Protein AF-A0A5C1W6F8-F1 (afd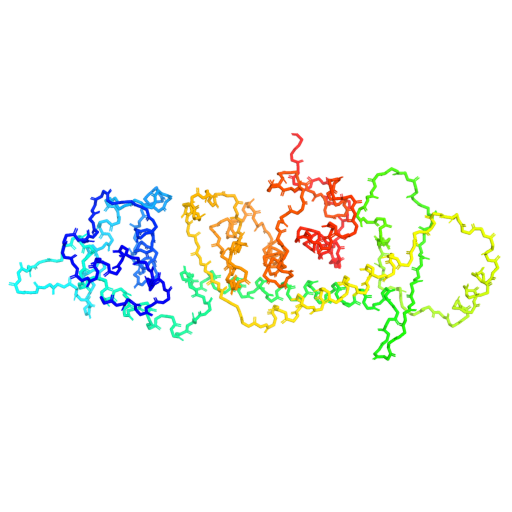b_monomer_lite)

Structure (mmCIF, N/CA/C/O backbone):
data_AF-A0A5C1W6F8-F1
#
_entry.id   AF-A0A5C1W6F8-F1
#
loop_
_atom_site.group_PDB
_atom_site.id
_atom_site.type_symbol
_atom_site.label_atom_id
_atom_site.label_alt_id
_atom_site.label_comp_id
_atom_site.label_asym_id
_atom_site.label_entity_id
_atom_site.label_seq_id
_atom_site.pdbx_PDB_ins_code
_atom_site.Cartn_x
_atom_site.Cartn_y
_atom_site.Cartn_z
_atom_site.occupancy
_atom_site.B_iso_or_equiv
_atom_site.auth_seq_id
_atom_site.auth_comp_id
_atom_site.auth_asym_id
_atom_site.auth_atom_id
_atom_site.pdbx_PDB_model_num
ATOM 1 N N . MET A 1 1 ? -8.450 -14.050 24.292 1.00 78.94 1 MET A N 1
ATOM 2 C CA . MET A 1 1 ? -9.215 -14.502 23.117 1.00 78.94 1 MET A CA 1
ATOM 3 C C . MET A 1 1 ? -8.431 -14.001 21.936 1.00 78.94 1 MET A C 1
ATOM 5 O O . MET A 1 1 ? -8.134 -12.815 21.923 1.00 78.94 1 MET A O 1
ATOM 9 N N . ALA A 1 2 ? -8.032 -14.887 21.029 1.00 90.38 2 ALA A N 1
ATOM 10 C CA . ALA A 1 2 ? -7.385 -14.443 19.803 1.00 90.38 2 ALA A CA 1
ATOM 11 C C . ALA A 1 2 ? -8.436 -13.752 18.925 1.00 90.38 2 ALA A C 1
ATOM 13 O O . ALA A 1 2 ? -9.535 -14.287 18.755 1.00 90.38 2 ALA A O 1
ATOM 14 N N . LEU A 1 3 ? -8.112 -12.559 18.435 1.00 96.19 3 LEU A N 1
ATOM 15 C CA . LEU A 1 3 ? -8.933 -11.845 17.459 1.00 96.19 3 LEU A CA 1
ATOM 16 C C . LEU A 1 3 ? -8.788 -12.537 16.099 1.00 96.19 3 LEU A C 1
ATOM 18 O O . LEU A 1 3 ? -7.711 -13.033 15.766 1.00 96.19 3 LEU A O 1
ATOM 22 N N . GLN A 1 4 ? -9.887 -12.641 15.357 1.00 95.75 4 GLN A N 1
ATOM 23 C CA . GLN A 1 4 ? -9.976 -13.460 14.149 1.00 95.75 4 GLN A CA 1
ATOM 24 C C . GLN A 1 4 ? -9.621 -12.689 12.880 1.00 95.75 4 GLN A C 1
ATOM 26 O O . GLN A 1 4 ? -9.100 -13.287 11.938 1.00 95.75 4 GLN A O 1
ATOM 31 N N . SER A 1 5 ? -9.904 -11.386 12.840 1.00 92.56 5 SER A N 1
ATOM 32 C CA . SER A 1 5 ? -9.578 -10.550 11.688 1.00 92.56 5 SER A CA 1
ATOM 33 C C . SER A 1 5 ? -8.067 -10.472 11.493 1.00 92.56 5 SER A C 1
ATOM 35 O O . SER A 1 5 ? -7.294 -10.356 12.450 1.00 92.56 5 SER A O 1
ATOM 37 N N . LYS A 1 6 ? -7.622 -10.463 10.235 1.00 88.12 6 LYS A N 1
ATOM 38 C CA . LYS A 1 6 ? -6.208 -10.235 9.892 1.00 88.12 6 LYS A CA 1
ATOM 39 C C . LYS A 1 6 ? -5.748 -8.834 10.296 1.00 88.12 6 LYS A C 1
ATOM 41 O O . LYS A 1 6 ? -4.547 -8.576 10.359 1.00 88.12 6 LYS A O 1
ATOM 46 N N . SER A 1 7 ? -6.693 -7.926 10.515 1.00 85.31 7 SER A N 1
ATOM 47 C CA . SER A 1 7 ? -6.481 -6.547 10.945 1.00 85.31 7 SER A CA 1
ATOM 48 C C . SER A 1 7 ? -6.036 -6.430 12.395 1.00 85.31 7 SER A C 1
ATOM 50 O O . SER A 1 7 ? -5.221 -5.561 12.720 1.00 85.31 7 SER A O 1
ATOM 52 N N . PHE A 1 8 ? -6.628 -7.244 13.272 1.00 92.50 8 PHE A N 1
ATOM 53 C CA . PHE A 1 8 ? -6.424 -7.152 14.714 1.00 92.50 8 PHE A CA 1
ATOM 54 C C . PHE A 1 8 ? -5.649 -8.329 15.302 1.00 92.50 8 PHE A C 1
ATOM 56 O O . PHE A 1 8 ? -4.984 -8.148 16.323 1.00 92.50 8 PHE A O 1
ATOM 63 N N . GLY A 1 9 ? -5.722 -9.510 14.685 1.00 90.25 9 GLY A N 1
ATOM 64 C CA . GLY A 1 9 ? -5.051 -10.714 15.167 1.00 90.25 9 GLY A CA 1
ATOM 65 C C . GLY A 1 9 ? -3.549 -10.505 15.376 1.00 90.25 9 GLY A C 1
ATOM 66 O O . GLY A 1 9 ? -2.869 -9.890 14.551 1.00 90.25 9 GLY A O 1
ATOM 67 N N . GLY A 1 10 ? -3.024 -11.006 16.498 1.00 88.62 10 GLY A N 1
ATOM 68 C CA . GLY A 1 10 ? -1.608 -10.897 16.856 1.00 88.62 10 GLY A CA 1
ATOM 69 C C . GLY A 1 10 ? -1.189 -9.558 17.478 1.00 88.62 10 GLY A C 1
ATOM 70 O O . GLY A 1 10 ? -0.044 -9.432 17.912 1.00 88.62 10 GLY A O 1
ATOM 71 N N . ASP A 1 11 ? -2.079 -8.563 17.569 1.00 92.88 11 ASP A N 1
ATOM 72 C CA . ASP A 1 11 ? -1.819 -7.346 18.343 1.00 92.88 11 ASP A CA 1
ATOM 73 C C . ASP A 1 11 ? -2.135 -7.580 19.826 1.00 92.88 11 ASP A C 1
ATOM 75 O O . ASP A 1 11 ? -3.294 -7.636 20.241 1.00 92.88 11 ASP A O 1
ATOM 79 N N . SER A 1 12 ? -1.089 -7.691 20.647 1.00 95.06 12 SER A N 1
ATOM 80 C CA . SER A 1 12 ? -1.226 -8.046 22.063 1.00 95.06 12 SER A CA 1
ATOM 81 C C . SER A 1 12 ? -2.057 -7.049 22.877 1.00 95.06 12 SER A C 1
ATOM 83 O O . SER A 1 12 ? -2.708 -7.451 23.843 1.00 95.06 12 SER A O 1
ATOM 85 N N . ARG A 1 13 ? -2.085 -5.761 22.502 1.00 96.38 13 ARG A N 1
ATOM 86 C CA . ARG A 1 13 ? -2.897 -4.751 23.200 1.00 96.38 13 ARG A CA 1
ATOM 87 C C . ARG A 1 13 ? -4.370 -4.876 22.832 1.00 96.38 13 ARG A C 1
ATOM 89 O O . ARG A 1 13 ? -5.215 -4.793 23.720 1.00 96.38 13 ARG A O 1
ATOM 96 N N . LEU A 1 14 ? -4.678 -5.113 21.557 1.00 97.50 14 LEU A N 1
ATOM 97 C CA . LEU A 1 14 ? -6.053 -5.356 21.113 1.00 97.50 14 LEU A CA 1
ATOM 98 C C . LEU A 1 14 ? -6.609 -6.664 21.689 1.00 97.50 14 LEU A C 1
ATOM 100 O O . LEU A 1 14 ? -7.736 -6.689 22.184 1.00 97.50 14 LEU A O 1
ATOM 104 N N . GLU A 1 15 ? -5.814 -7.734 21.692 1.00 97.50 15 GLU A N 1
ATOM 105 C CA . GLU A 1 15 ? -6.208 -9.017 22.283 1.00 97.50 15 GLU A CA 1
ATOM 106 C C . GLU A 1 15 ? -6.421 -8.916 23.798 1.00 97.50 15 GLU A C 1
ATOM 108 O O . GLU A 1 15 ? -7.344 -9.536 24.333 1.00 97.50 15 GLU A O 1
ATOM 113 N N . ALA A 1 16 ? -5.625 -8.096 24.495 1.00 97.44 16 ALA A N 1
ATOM 114 C CA . ALA A 1 16 ? -5.836 -7.798 25.908 1.00 97.44 16 ALA A CA 1
ATOM 115 C C . ALA A 1 16 ? -7.140 -7.015 26.136 1.00 97.44 16 ALA A C 1
ATOM 117 O O . ALA A 1 16 ? -7.936 -7.409 26.993 1.00 97.44 16 ALA A O 1
ATOM 118 N N . ALA A 1 17 ? -7.407 -5.971 25.341 1.00 97.62 17 ALA A N 1
ATOM 119 C CA . ALA A 1 17 ? -8.656 -5.203 25.393 1.00 97.62 17 ALA A CA 1
ATOM 120 C C . ALA A 1 17 ? -9.896 -6.071 25.106 1.00 97.62 17 ALA A C 1
ATOM 122 O O . ALA A 1 17 ? -10.984 -5.803 25.617 1.00 97.62 17 ALA A O 1
ATOM 123 N N . ALA A 1 18 ? -9.733 -7.144 24.327 1.00 97.06 18 ALA A N 1
ATOM 124 C CA . ALA A 1 18 ? -10.792 -8.099 24.023 1.00 97.06 18 ALA A CA 1
ATOM 125 C C . ALA A 1 18 ? -11.166 -9.016 25.205 1.00 97.06 18 ALA A C 1
ATOM 127 O O . ALA A 1 18 ? -12.228 -9.639 25.166 1.00 97.06 18 ALA A O 1
ATOM 128 N N . VAL A 1 19 ? -10.339 -9.116 26.259 1.00 96.88 19 VAL A N 1
ATOM 129 C CA . VAL A 1 19 ? -10.593 -10.030 27.396 1.00 96.88 19 VAL A CA 1
ATOM 130 C C . VAL A 1 19 ? -10.465 -9.429 28.792 1.00 96.88 19 VAL A C 1
ATOM 132 O O . VAL A 1 19 ? -11.003 -10.009 29.737 1.00 96.88 19 VAL A O 1
ATOM 135 N N . SER A 1 20 ? -9.814 -8.277 28.955 1.00 96.62 20 SER A N 1
ATOM 136 C CA . SER A 1 20 ? -9.479 -7.704 30.263 1.00 96.62 20 SER A CA 1
ATOM 137 C C . SER A 1 20 ? -9.928 -6.247 30.373 1.00 96.62 20 SER A C 1
ATOM 139 O O . SER A 1 20 ? -9.505 -5.410 29.579 1.00 96.62 20 SER A O 1
ATOM 141 N N . ASP A 1 21 ? -10.758 -5.929 31.374 1.00 94.62 21 ASP A N 1
ATOM 142 C CA . ASP A 1 21 ? -11.304 -4.574 31.561 1.00 94.62 21 ASP A CA 1
ATOM 143 C C . ASP A 1 21 ? -10.222 -3.504 31.822 1.00 94.62 21 ASP A C 1
ATOM 145 O O . ASP A 1 21 ? -10.297 -2.430 31.226 1.00 94.62 21 ASP A O 1
ATOM 149 N N . PRO A 1 22 ? -9.155 -3.780 32.605 1.00 97.19 22 PRO A N 1
ATOM 150 C CA . PRO A 1 22 ? -8.024 -2.857 32.748 1.00 97.19 22 PRO A CA 1
ATOM 151 C C . PRO A 1 22 ? -7.257 -2.563 31.451 1.00 97.19 22 PRO A C 1
ATOM 153 O O . PRO A 1 22 ? -6.502 -1.597 31.404 1.00 97.19 22 PRO A O 1
ATOM 156 N N . ALA A 1 23 ? -7.409 -3.400 30.420 1.00 97.38 23 ALA A N 1
ATOM 157 C CA . ALA A 1 23 ? -6.746 -3.232 29.128 1.00 97.38 23 ALA A CA 1
ATOM 158 C C . ALA A 1 23 ? -7.629 -2.528 28.086 1.00 97.38 23 ALA A C 1
ATOM 160 O O . ALA A 1 23 ? -7.227 -2.406 26.931 1.00 97.38 23 ALA A O 1
ATOM 161 N N . HIS A 1 24 ? -8.831 -2.086 28.465 1.00 97.94 24 HIS A N 1
ATOM 162 C CA . HIS A 1 24 ? -9.686 -1.307 27.582 1.00 97.94 24 HIS A CA 1
ATOM 163 C C . HIS A 1 24 ? -8.970 -0.050 27.074 1.00 97.94 24 HIS A C 1
ATOM 165 O O . HIS A 1 24 ? -8.162 0.557 27.773 1.00 97.94 24 HIS A O 1
ATOM 171 N N . ILE A 1 25 ? -9.289 0.353 25.846 1.00 98.31 25 ILE A N 1
ATOM 172 C CA . ILE A 1 25 ? -8.677 1.517 25.205 1.00 98.31 25 ILE A CA 1
ATOM 173 C C . ILE A 1 25 ? -9.621 2.706 25.392 1.00 98.31 25 ILE A C 1
ATOM 175 O O . ILE A 1 25 ? -10.800 2.640 25.032 1.00 98.31 25 ILE A O 1
ATOM 179 N N . LEU A 1 26 ? -9.101 3.781 25.984 1.00 97.62 26 LEU A N 1
ATOM 180 C CA . LEU A 1 26 ? -9.847 4.990 26.337 1.00 97.62 26 LEU A CA 1
ATOM 181 C C . LEU A 1 26 ? -9.188 6.234 25.726 1.00 97.62 26 LEU A C 1
ATOM 183 O O . LEU A 1 26 ? -8.051 6.179 25.245 1.00 97.62 26 LEU A O 1
ATOM 187 N N . ARG A 1 27 ? -9.881 7.378 25.808 1.00 97.81 27 ARG A N 1
ATOM 188 C CA . ARG A 1 27 ? -9.313 8.687 25.455 1.00 97.81 27 ARG A CA 1
ATOM 189 C C . ARG A 1 27 ? -7.972 8.902 26.159 1.00 97.81 27 ARG A C 1
ATOM 191 O O . ARG A 1 27 ? -7.832 8.639 27.350 1.00 97.81 27 ARG A O 1
ATOM 198 N N . GLY A 1 28 ? -6.999 9.401 25.406 1.00 96.94 28 GLY A N 1
ATOM 199 C CA . GLY A 1 28 ? -5.620 9.596 25.850 1.00 96.94 28 GLY A CA 1
ATOM 200 C C . GLY A 1 28 ? -4.677 8.446 25.490 1.00 96.94 28 GLY A C 1
ATOM 201 O O . GLY A 1 28 ? -3.467 8.661 25.493 1.00 96.94 28 GLY A O 1
ATOM 202 N N . ALA A 1 29 ? -5.191 7.266 25.122 1.00 97.69 29 ALA A N 1
ATOM 203 C CA . ALA A 1 29 ? -4.363 6.190 24.580 1.00 97.69 29 ALA A CA 1
ATOM 204 C C . ALA A 1 29 ? -3.696 6.608 23.258 1.00 97.69 29 ALA A C 1
ATOM 206 O O . ALA A 1 29 ? -4.261 7.381 22.479 1.00 97.69 29 ALA A O 1
ATOM 207 N N . SER A 1 30 ? -2.506 6.072 22.979 1.00 95.19 30 SER A N 1
ATOM 208 C CA . SER A 1 30 ? -1.800 6.312 21.717 1.00 95.19 30 SER A CA 1
ATOM 209 C C . SER A 1 30 ? -0.943 5.128 21.264 1.00 95.19 30 SER A C 1
ATOM 211 O O . SER A 1 30 ? -0.451 4.336 22.074 1.00 95.19 30 SER A O 1
ATOM 213 N N . GLY A 1 31 ? -0.755 5.003 19.950 1.00 88.38 31 GLY A N 1
ATOM 214 C CA . GLY A 1 31 ? 0.116 4.013 19.312 1.00 88.38 31 GLY A CA 1
ATOM 215 C C . GLY A 1 31 ? -0.617 3.086 18.340 1.00 88.38 31 GLY A C 1
ATOM 216 O O . GLY A 1 31 ? -1.794 3.267 18.045 1.00 88.38 31 GLY A O 1
ATOM 217 N N . GLU A 1 32 ? 0.078 2.055 17.853 1.00 86.19 32 GLU A N 1
ATOM 218 C CA . GLU A 1 32 ? -0.388 1.217 16.732 1.00 86.19 32 GLU A CA 1
ATOM 219 C C . GLU A 1 32 ? -1.787 0.609 16.940 1.00 86.19 32 GLU A C 1
ATOM 221 O O . GLU A 1 32 ? -2.637 0.694 16.055 1.00 86.19 32 GLU A O 1
ATOM 226 N N . HIS A 1 33 ? -2.056 0.065 18.129 1.00 93.06 33 HIS A N 1
ATOM 227 C CA . HIS A 1 33 ? -3.372 -0.466 18.501 1.00 93.06 33 HIS A CA 1
ATOM 228 C C . HIS A 1 33 ? -4.517 0.559 18.346 1.00 93.06 33 HIS A C 1
ATOM 230 O O . HIS A 1 33 ? -5.589 0.209 17.859 1.00 93.06 33 HIS A O 1
ATOM 236 N N . VAL A 1 34 ? -4.292 1.838 18.670 1.00 95.38 34 VAL A N 1
ATOM 237 C CA . VAL A 1 34 ? -5.285 2.906 18.457 1.00 95.38 34 VAL A CA 1
ATOM 238 C C . VAL A 1 34 ? -5.483 3.164 16.965 1.00 95.38 34 VAL A C 1
ATOM 240 O O . VAL A 1 34 ? -6.621 3.214 16.507 1.00 95.38 34 VAL A O 1
ATOM 243 N N . SER A 1 35 ? -4.400 3.241 16.186 1.00 89.00 35 SER A N 1
ATOM 244 C CA . SER A 1 35 ? -4.483 3.409 14.727 1.00 89.00 35 SER A CA 1
ATOM 245 C C . SER A 1 35 ? -5.269 2.274 14.054 1.00 89.00 35 SER A C 1
ATOM 247 O O . SER A 1 35 ? -6.054 2.514 13.137 1.00 89.00 35 SER A O 1
ATOM 249 N N . LYS A 1 36 ? -5.116 1.025 14.516 1.00 91.00 36 LYS A N 1
ATOM 250 C CA . LYS A 1 36 ? -5.913 -0.117 14.031 1.00 91.00 36 LYS A CA 1
ATOM 251 C C . LYS A 1 36 ? -7.403 0.062 14.325 1.00 91.00 36 LYS A C 1
ATOM 253 O O . LYS A 1 36 ? -8.216 -0.136 13.427 1.00 91.00 36 LYS A O 1
ATOM 258 N N . VAL A 1 37 ? -7.758 0.488 15.537 1.00 95.25 37 VAL A N 1
ATOM 259 C CA . VAL A 1 37 ? -9.153 0.784 15.906 1.00 95.25 37 VAL A CA 1
ATOM 260 C C . VAL A 1 37 ? -9.727 1.911 15.046 1.00 95.25 37 VAL A C 1
ATOM 262 O O . VAL A 1 37 ? -10.805 1.752 14.483 1.00 95.25 37 VAL A O 1
ATOM 265 N N . GLN A 1 38 ? -9.005 3.024 14.895 1.00 93.62 38 GLN A N 1
ATOM 266 C CA . GLN A 1 38 ? -9.435 4.160 14.072 1.00 93.62 38 GLN A CA 1
ATOM 267 C C . GLN A 1 38 ? -9.673 3.739 12.615 1.00 93.62 38 GLN A C 1
ATOM 269 O O . GLN A 1 38 ? -10.715 4.058 12.050 1.00 93.62 38 GLN A O 1
ATOM 274 N N . ARG A 1 39 ? -8.759 2.956 12.023 1.00 88.44 39 ARG A N 1
ATOM 275 C CA . ARG A 1 39 ? -8.920 2.420 10.661 1.00 88.44 39 ARG A CA 1
ATOM 276 C C . ARG A 1 39 ? -10.113 1.477 10.537 1.00 88.44 39 ARG A C 1
ATOM 278 O O . ARG A 1 39 ? -10.860 1.577 9.570 1.00 88.44 39 ARG A O 1
ATOM 285 N N . ALA A 1 40 ? -10.324 0.598 11.515 1.00 91.25 40 ALA A N 1
ATOM 286 C CA . ALA A 1 40 ? -11.487 -0.284 11.532 1.00 91.25 40 ALA A CA 1
ATOM 287 C C . ALA A 1 40 ? -12.798 0.511 11.570 1.00 91.25 40 ALA A C 1
ATOM 289 O O . ALA A 1 40 ? -13.713 0.214 10.808 1.00 91.25 40 ALA A O 1
ATOM 290 N N . LEU A 1 41 ? -12.869 1.557 12.397 1.00 93.12 41 LEU A N 1
ATOM 291 C CA . LEU A 1 41 ? -14.026 2.452 12.442 1.00 93.12 41 LEU A CA 1
ATOM 292 C C . LEU A 1 41 ? -14.238 3.135 11.091 1.00 93.12 41 LEU A C 1
ATOM 294 O O . LEU A 1 41 ? -15.326 3.044 10.543 1.00 93.12 41 LEU A O 1
ATOM 298 N N . MET A 1 42 ? -13.194 3.732 10.513 1.00 89.00 42 MET A N 1
ATOM 299 C CA . MET A 1 42 ? -13.280 4.381 9.200 1.00 89.00 42 MET A CA 1
ATOM 300 C C . MET A 1 42 ? -13.714 3.436 8.072 1.00 89.00 42 MET A C 1
ATOM 302 O O . MET A 1 42 ? -14.316 3.887 7.105 1.00 89.00 42 MET A O 1
ATOM 306 N N . GLN A 1 43 ? -13.408 2.141 8.180 1.00 84.50 43 GLN A N 1
ATOM 307 C CA . GLN A 1 43 ? -13.756 1.145 7.166 1.00 84.50 43 GLN A CA 1
ATOM 308 C C . GLN A 1 43 ? -15.175 0.587 7.323 1.00 84.50 43 GLN A C 1
ATOM 310 O O . GLN A 1 43 ? -15.808 0.205 6.341 1.00 84.50 43 GLN A O 1
ATOM 315 N N . LEU A 1 44 ? -15.640 0.443 8.563 1.00 87.69 44 LEU A N 1
ATOM 316 C CA . LEU A 1 44 ? -16.904 -0.224 8.887 1.00 87.69 44 LEU A CA 1
ATOM 317 C C . LEU A 1 44 ? -18.058 0.754 9.119 1.00 87.69 44 LEU A C 1
ATOM 319 O O . LEU A 1 44 ? -19.219 0.335 9.233 1.00 87.69 44 LEU A O 1
ATOM 323 N N . PHE A 1 45 ? -17.739 2.039 9.247 1.00 89.38 45 PHE A N 1
ATOM 324 C CA . PHE A 1 45 ? -18.671 3.089 9.605 1.00 89.38 45 PHE A CA 1
ATOM 325 C C . PHE A 1 45 ? -18.468 4.307 8.706 1.00 89.38 45 PHE A C 1
ATOM 327 O O . PHE A 1 45 ? -17.561 5.104 8.921 1.00 89.38 45 PHE A O 1
ATOM 334 N N . ASP A 1 46 ? -19.345 4.457 7.715 1.00 82.31 46 ASP A N 1
ATOM 335 C CA . ASP A 1 46 ? -19.244 5.501 6.685 1.00 82.31 46 ASP A CA 1
ATOM 336 C C . ASP A 1 46 ? -19.290 6.930 7.258 1.00 82.31 46 ASP A C 1
ATOM 338 O O . ASP A 1 46 ? -18.731 7.860 6.684 1.00 82.31 46 ASP A O 1
ATOM 342 N N . GLU A 1 47 ? -19.925 7.102 8.417 1.00 86.56 47 GLU A N 1
ATOM 343 C CA . GLU A 1 47 ? -20.052 8.376 9.137 1.00 86.56 47 GLU A CA 1
ATOM 344 C C . GLU A 1 47 ? -18.858 8.649 10.074 1.00 86.56 47 GLU A C 1
ATOM 346 O O . GLU A 1 47 ? -18.860 9.633 10.818 1.00 86.56 47 GLU A O 1
ATOM 351 N N . ALA A 1 48 ? -17.837 7.782 10.077 1.00 90.56 48 ALA A N 1
ATOM 352 C CA . ALA A 1 48 ? -16.642 7.968 10.887 1.00 90.56 48 ALA A CA 1
ATOM 353 C C . ALA A 1 48 ? -15.931 9.276 10.519 1.00 90.56 48 ALA A C 1
ATOM 355 O O . ALA A 1 48 ? -15.449 9.456 9.400 1.00 90.56 48 ALA A O 1
ATOM 356 N N . ASN A 1 49 ? -15.810 10.171 11.499 1.00 90.50 49 ASN A N 1
ATOM 357 C CA . ASN A 1 49 ? -15.163 11.464 11.337 1.00 90.50 49 ASN A CA 1
ATOM 358 C C . ASN A 1 49 ? -14.119 11.649 12.439 1.00 90.50 49 ASN A C 1
ATOM 360 O O . ASN A 1 49 ? -14.420 12.130 13.533 1.00 90.50 49 ASN A O 1
ATOM 364 N N . ILE A 1 50 ? -12.895 11.219 12.142 1.00 91.38 50 ILE A N 1
ATOM 365 C CA . ILE A 1 50 ? -11.747 11.314 13.042 1.00 91.38 50 ILE A CA 1
ATOM 366 C C . ILE A 1 50 ? -10.811 12.388 12.495 1.00 91.38 50 ILE A C 1
ATOM 368 O O . ILE A 1 50 ? -10.454 12.380 11.315 1.00 91.38 50 ILE A O 1
ATOM 372 N N . GLU A 1 51 ? -10.420 13.322 13.357 1.00 89.94 51 GLU A N 1
ATOM 373 C CA . GLU A 1 51 ? -9.548 14.430 13.004 1.00 89.94 51 GLU A CA 1
ATOM 374 C C . GLU A 1 51 ? -8.214 13.917 12.454 1.00 89.94 51 GLU A C 1
ATOM 376 O O . GLU A 1 51 ? -7.612 12.971 12.969 1.00 89.94 51 GLU A O 1
ATOM 381 N N . ARG A 1 52 ? -7.708 14.592 11.418 1.00 81.56 52 ARG A N 1
ATOM 382 C CA . ARG A 1 52 ? -6.437 14.240 10.777 1.00 81.56 52 ARG A CA 1
ATOM 383 C C . ARG A 1 52 ? -5.275 14.160 11.775 1.00 81.56 52 ARG A C 1
ATOM 385 O O . ARG A 1 52 ? -4.440 13.276 11.618 1.00 81.56 52 ARG A O 1
ATOM 392 N N . ALA A 1 53 ? -5.235 15.041 12.776 1.00 82.88 53 ALA A N 1
ATOM 393 C CA . ALA A 1 53 ? -4.204 15.039 13.814 1.00 82.88 53 ALA A CA 1
ATOM 394 C C . ALA A 1 53 ? -4.273 13.785 14.710 1.00 82.88 53 ALA A C 1
ATOM 396 O O . ALA A 1 53 ? -3.254 13.185 15.038 1.00 82.88 53 ALA A O 1
ATOM 397 N N . GLU A 1 54 ? -5.477 13.324 15.058 1.00 92.00 54 GLU A N 1
ATOM 398 C CA . GLU A 1 54 ? -5.650 12.083 15.824 1.00 92.00 54 GLU A CA 1
ATOM 399 C C . GLU A 1 54 ? -5.218 10.848 15.028 1.00 92.00 54 GLU A C 1
ATOM 401 O O . GLU A 1 54 ? -4.624 9.929 15.595 1.00 92.00 54 GLU A O 1
ATOM 406 N N . LEU A 1 55 ? -5.482 10.840 13.717 1.00 84.00 55 LEU A N 1
ATOM 407 C CA . LEU A 1 55 ? -5.031 9.783 12.811 1.00 84.00 55 LEU A CA 1
ATOM 408 C C . LEU A 1 55 ? -3.508 9.796 12.626 1.00 84.00 55 LEU A C 1
ATOM 410 O O . LEU A 1 55 ? -2.891 8.732 12.630 1.00 84.00 55 LEU A O 1
ATOM 414 N N . SER A 1 56 ? -2.891 10.974 12.469 1.00 73.44 56 SER A N 1
ATOM 415 C CA . SER A 1 56 ? -1.436 11.088 12.296 1.00 73.44 56 SER A CA 1
ATOM 416 C C . SER A 1 56 ? -0.672 10.675 13.544 1.00 73.44 56 SER A C 1
ATOM 418 O O . SER A 1 56 ? 0.341 9.986 13.442 1.00 73.44 56 SER A O 1
ATOM 420 N N . ASP A 1 57 ? -1.187 11.037 14.715 1.00 82.62 57 ASP A N 1
ATOM 421 C CA . ASP A 1 57 ? -0.516 10.787 15.990 1.00 82.62 57 ASP A CA 1
ATOM 422 C C . ASP A 1 57 ? -0.900 9.425 16.587 1.00 82.62 57 ASP A C 1
ATOM 424 O O . ASP A 1 57 ? -0.444 9.067 17.678 1.00 82.62 57 ASP A O 1
ATOM 428 N N . ALA A 1 58 ? -1.756 8.667 15.886 1.00 88.81 58 ALA A N 1
ATOM 429 C CA . ALA A 1 58 ? -2.378 7.437 16.368 1.00 88.81 58 ALA A CA 1
ATOM 430 C C . ALA A 1 58 ? -2.931 7.616 17.791 1.00 88.81 58 ALA A C 1
ATOM 432 O O . ALA A 1 58 ? -2.690 6.792 18.677 1.00 88.81 58 ALA A O 1
ATOM 433 N N . LYS A 1 59 ? -3.604 8.745 18.027 1.00 95.62 59 LYS A N 1
ATOM 434 C CA . LYS A 1 59 ? -4.051 9.195 19.343 1.00 95.62 59 LYS A CA 1
ATOM 435 C C . LYS A 1 59 ? -5.556 9.068 19.450 1.00 95.62 59 LYS A C 1
ATOM 437 O O . LYS A 1 59 ? -6.296 9.568 18.613 1.00 95.62 59 LYS A O 1
ATOM 442 N N . TYR A 1 60 ? -6.004 8.473 20.545 1.00 97.50 60 TYR A N 1
ATOM 443 C CA . TYR A 1 60 ? -7.410 8.388 20.885 1.00 97.50 60 TYR A CA 1
ATOM 444 C C . TYR A 1 60 ? -7.835 9.723 21.500 1.00 97.50 60 TYR A C 1
ATOM 446 O O . TYR A 1 60 ? -7.774 9.912 22.719 1.00 97.50 60 TYR A O 1
ATOM 454 N N . GLY A 1 61 ? -8.190 10.686 20.655 1.00 97.62 61 GLY A N 1
ATOM 455 C CA . GLY A 1 61 ? -8.682 11.992 21.072 1.00 97.62 61 GLY A CA 1
ATOM 456 C C . GLY A 1 61 ? -10.207 12.065 21.089 1.00 97.62 61 GLY A C 1
ATOM 457 O O . GLY A 1 61 ? -10.901 11.061 21.251 1.00 97.62 61 GLY A O 1
ATOM 458 N N . GLU A 1 62 ? -10.718 13.285 20.991 1.00 98.12 62 GLU A N 1
ATOM 459 C CA . GLU A 1 62 ? -12.145 13.580 21.104 1.00 98.12 62 GLU A CA 1
ATOM 460 C C . GLU A 1 62 ? -12.943 13.086 19.902 1.00 98.12 62 GLU A C 1
ATOM 462 O O . GLU A 1 62 ? -14.039 12.550 20.051 1.00 98.12 62 GLU A O 1
ATOM 467 N N . THR A 1 63 ? -12.391 13.223 18.701 1.00 97.88 63 THR A N 1
ATOM 468 C CA . THR A 1 63 ? -13.076 12.801 17.478 1.00 97.88 63 THR A CA 1
ATOM 469 C C . THR A 1 63 ? -13.074 11.280 17.334 1.00 97.88 63 THR A C 1
ATOM 471 O O . THR A 1 63 ? -14.088 10.708 16.925 1.00 97.88 63 THR A O 1
ATOM 474 N N . THR A 1 64 ? -12.018 10.592 17.788 1.00 97.81 64 THR A N 1
ATOM 475 C CA . THR A 1 64 ? -12.025 9.127 17.951 1.00 97.81 64 THR A CA 1
ATOM 476 C C . THR A 1 64 ? -13.060 8.695 18.989 1.00 97.81 64 THR A C 1
ATOM 478 O O . THR A 1 64 ? -13.845 7.784 18.729 1.00 97.81 64 THR A O 1
ATOM 481 N N . GLU A 1 65 ? -13.116 9.371 20.142 1.00 97.62 65 GLU A N 1
ATOM 482 C CA . GLU A 1 65 ? -14.104 9.111 21.196 1.00 97.62 65 GLU A CA 1
ATOM 483 C C . GLU A 1 65 ? -15.543 9.217 20.674 1.00 97.62 65 GLU A C 1
ATOM 485 O O . GLU A 1 65 ? -16.353 8.303 20.866 1.00 97.62 65 GLU A O 1
ATOM 490 N N . ASN A 1 66 ? -15.845 10.307 19.974 1.00 96.25 66 ASN A N 1
ATOM 491 C CA . ASN A 1 66 ? -17.156 10.555 19.386 1.00 96.25 66 ASN A CA 1
ATOM 492 C C . ASN A 1 66 ? -17.490 9.528 18.298 1.00 96.25 66 ASN A C 1
ATOM 494 O O . ASN A 1 66 ? -18.609 9.017 18.267 1.00 96.25 66 ASN A O 1
ATOM 498 N N . THR A 1 67 ? -16.514 9.161 17.463 1.00 95.88 67 THR A N 1
ATOM 499 C CA . THR A 1 67 ? -16.685 8.131 16.430 1.00 95.88 67 THR A CA 1
ATOM 500 C C . THR A 1 67 ? -16.986 6.764 17.043 1.00 95.88 67 THR A C 1
ATOM 502 O O . THR A 1 67 ? -17.861 6.058 16.547 1.00 95.88 67 THR A O 1
ATOM 505 N N . VAL A 1 68 ? -16.338 6.392 18.153 1.00 96.44 68 VAL A N 1
ATOM 506 C CA . VAL A 1 68 ? -16.649 5.140 18.860 1.00 96.44 68 VAL A CA 1
ATOM 507 C C . VAL A 1 68 ? -18.063 5.162 19.428 1.00 96.44 68 VAL A C 1
ATOM 509 O O . VAL A 1 68 ? -18.806 4.203 19.217 1.00 96.44 68 VAL A O 1
ATOM 512 N N . LYS A 1 69 ? -18.480 6.250 20.091 1.00 94.38 69 LYS A N 1
ATOM 513 C CA . LYS A 1 69 ? -19.866 6.384 20.579 1.00 94.38 69 LYS A CA 1
ATOM 514 C C . LYS A 1 69 ? -20.873 6.257 19.435 1.00 94.38 69 LYS A C 1
ATOM 516 O O . LYS A 1 69 ? -21.839 5.506 19.561 1.00 94.38 69 LYS A O 1
ATOM 521 N N . ALA A 1 70 ? -20.634 6.946 18.320 1.00 93.31 70 ALA A N 1
ATOM 522 C CA . ALA A 1 70 ? -21.498 6.909 17.144 1.00 93.31 70 ALA A CA 1
ATOM 523 C C . ALA A 1 70 ? -21.579 5.499 16.539 1.00 93.31 70 ALA A C 1
ATOM 525 O O . ALA A 1 70 ? -22.676 4.968 16.377 1.00 93.31 70 ALA A O 1
ATOM 526 N N . TYR A 1 71 ? -20.433 4.844 16.324 1.00 94.00 71 TYR A N 1
ATOM 527 C CA . TYR A 1 71 ? -20.364 3.468 15.830 1.00 94.00 71 TYR A CA 1
ATOM 528 C C . TYR A 1 71 ? -21.196 2.505 16.685 1.00 94.00 71 TYR A C 1
ATOM 530 O O . TYR A 1 71 ? -21.997 1.729 16.162 1.00 94.00 71 TYR A O 1
ATOM 538 N N . LYS A 1 72 ? -21.057 2.582 18.012 1.00 93.44 72 LYS A N 1
ATOM 539 C CA . LYS A 1 72 ? -21.801 1.729 18.947 1.00 93.44 72 LYS A CA 1
ATOM 540 C C . LYS A 1 72 ? -23.283 2.067 19.055 1.00 93.44 72 LYS A C 1
ATOM 542 O O . LYS A 1 72 ? -24.050 1.223 19.506 1.00 93.44 72 LYS A O 1
ATOM 547 N N . SER A 1 73 ? -23.669 3.283 18.683 1.00 89.38 73 SER A N 1
ATOM 548 C CA . SER A 1 73 ? -25.062 3.739 18.658 1.00 89.38 73 SER A CA 1
ATOM 549 C C . SER A 1 73 ? -25.762 3.384 17.342 1.00 89.38 73 SER A C 1
ATOM 551 O O . SER A 1 73 ? -26.943 3.688 17.177 1.00 89.38 73 SER A O 1
ATOM 553 N N . ARG A 1 74 ? -25.059 2.761 16.381 1.00 85.94 74 ARG A N 1
ATOM 554 C CA . ARG A 1 74 ? -25.626 2.423 15.075 1.00 85.94 74 ARG A CA 1
ATOM 555 C C . ARG A 1 74 ? -26.775 1.426 15.229 1.00 85.94 74 ARG A C 1
ATOM 557 O O . ARG A 1 74 ? -26.606 0.315 15.738 1.00 85.94 74 ARG A O 1
ATOM 564 N N . LYS A 1 75 ? -27.941 1.815 14.712 1.00 67.31 75 LYS A N 1
ATOM 565 C CA . LYS A 1 75 ? -29.181 1.033 14.759 1.00 67.31 75 LYS A CA 1
ATOM 566 C C . LYS A 1 75 ? -28.970 -0.389 14.220 1.00 67.31 75 LYS A C 1
ATOM 568 O O . LYS A 1 75 ? -28.441 -0.573 13.126 1.00 67.31 75 LYS A O 1
ATOM 573 N N . GLY A 1 76 ? -29.389 -1.394 14.992 1.00 65.25 76 GLY A N 1
ATOM 574 C CA . GLY A 1 76 ? -29.242 -2.816 14.642 1.00 65.25 76 GLY A CA 1
ATOM 575 C C . GLY A 1 76 ? -27.846 -3.404 14.884 1.00 65.25 76 GLY A C 1
ATOM 576 O O . GLY A 1 76 ? -27.637 -4.594 14.648 1.00 65.25 76 GLY A O 1
ATOM 577 N N . LYS A 1 77 ? -26.889 -2.603 15.370 1.00 66.31 77 LYS A N 1
ATOM 578 C CA . LYS A 1 77 ? -25.536 -3.042 15.736 1.00 66.31 77 LYS A CA 1
ATOM 579 C C . LYS A 1 77 ? -25.078 -2.460 17.074 1.00 66.31 77 LYS A C 1
ATOM 581 O O . LYS A 1 77 ? -23.881 -2.291 17.290 1.00 66.31 77 LYS A O 1
ATOM 586 N N . GLU A 1 78 ? -26.040 -2.182 17.947 1.00 74.69 78 GLU A N 1
ATOM 587 C CA . GLU A 1 78 ? -25.811 -1.587 19.258 1.00 74.69 78 GLU A CA 1
ATOM 588 C C . GLU A 1 78 ? -24.799 -2.416 20.051 1.00 74.69 78 GLU A C 1
ATOM 590 O O . GLU A 1 78 ? -24.969 -3.618 20.262 1.00 74.69 78 GLU A O 1
ATOM 595 N N . VAL A 1 79 ? -23.715 -1.769 20.471 1.00 75.94 79 VAL A N 1
ATOM 596 C CA . VAL A 1 79 ? -22.701 -2.386 21.331 1.00 75.94 79 VAL A CA 1
ATOM 597 C C . VAL A 1 79 ? -22.876 -1.806 22.725 1.00 75.94 79 VAL A C 1
ATOM 599 O O . VAL A 1 79 ? -22.134 -0.920 23.152 1.00 75.94 79 VAL A O 1
ATOM 602 N N . ILE A 1 80 ? -23.912 -2.283 23.408 1.00 77.88 80 ILE A N 1
ATOM 603 C CA . ILE A 1 80 ? -24.296 -1.850 24.751 1.00 77.88 80 ILE A CA 1
ATOM 604 C C . ILE A 1 80 ? -24.387 -3.089 25.626 1.00 77.88 80 ILE A C 1
ATOM 606 O O . ILE A 1 80 ? -25.016 -4.080 25.249 1.00 77.88 80 ILE A O 1
ATOM 610 N N . ASN A 1 81 ? -23.801 -3.036 26.821 1.00 76.50 81 ASN A N 1
ATOM 611 C CA . ASN A 1 81 ? -24.158 -4.012 27.837 1.00 76.50 81 ASN A CA 1
ATOM 612 C C . ASN A 1 81 ? -25.361 -3.509 28.639 1.00 76.50 81 ASN A C 1
ATOM 614 O O . ASN A 1 81 ? -25.209 -2.782 29.621 1.00 76.50 81 ASN A O 1
ATOM 618 N N . HIS A 1 82 ? -26.560 -3.938 28.251 1.00 79.44 82 HIS A N 1
ATOM 619 C CA . HIS A 1 82 ? -27.809 -3.524 28.901 1.00 79.44 82 HIS A CA 1
ATOM 620 C C . HIS A 1 82 ? -27.928 -3.937 30.377 1.00 79.44 82 HIS A C 1
ATOM 622 O O . HIS A 1 82 ? -28.829 -3.473 31.068 1.00 79.44 82 HIS A O 1
ATOM 628 N N . THR A 1 83 ? -27.016 -4.771 30.886 1.00 75.38 83 THR A N 1
ATOM 629 C CA . THR A 1 83 ? -26.973 -5.132 32.309 1.00 75.38 83 THR A CA 1
ATOM 630 C C . THR A 1 83 ? -26.565 -3.939 33.180 1.00 75.38 83 THR A C 1
ATOM 632 O O . THR A 1 83 ? -26.963 -3.865 34.338 1.00 75.38 83 THR A O 1
ATOM 635 N N . TYR A 1 84 ? -25.773 -3.002 32.647 1.00 78.19 84 TYR A N 1
ATOM 636 C CA . TYR A 1 84 ? -25.231 -1.876 33.420 1.00 78.19 84 TYR A CA 1
ATOM 637 C C . TYR A 1 84 ? -25.148 -0.547 32.653 1.00 78.19 84 TYR A C 1
ATOM 639 O O . TYR A 1 84 ? -24.820 0.475 33.251 1.00 78.19 84 TYR A O 1
ATOM 647 N N . GLN A 1 85 ? -25.473 -0.519 31.358 1.00 77.12 85 GLN A N 1
ATOM 648 C CA . GLN A 1 85 ? -25.439 0.691 30.538 1.00 77.12 85 GLN A CA 1
ATOM 649 C C . GLN A 1 85 ? -26.802 0.994 29.930 1.00 77.12 85 GLN A C 1
ATOM 651 O O . GLN A 1 85 ? -27.449 0.130 29.344 1.00 77.12 85 GLN A O 1
ATOM 656 N N . GLN A 1 86 ? -27.201 2.258 30.055 1.00 78.19 86 GLN A N 1
ATOM 657 C CA . GLN A 1 86 ? -28.384 2.817 29.396 1.00 78.19 86 GLN A CA 1
ATOM 658 C C . GLN A 1 86 ? -28.025 3.530 28.083 1.00 78.19 86 GLN A C 1
ATOM 660 O O . GLN A 1 86 ? -28.898 3.795 27.264 1.00 78.19 86 GLN A O 1
ATOM 665 N N . SER A 1 87 ? -26.742 3.832 27.870 1.00 80.81 87 SER A N 1
ATOM 666 C CA . SER A 1 87 ? -26.223 4.465 26.659 1.00 80.81 87 SER A CA 1
ATOM 667 C C . SER A 1 87 ? -24.828 3.926 26.310 1.00 80.81 87 SER A C 1
ATOM 669 O O . SER A 1 87 ? -24.096 3.506 27.214 1.00 80.81 87 SER A O 1
ATOM 671 N N . PRO A 1 88 ? -24.441 3.922 25.020 1.00 87.12 88 PRO A N 1
ATOM 672 C CA . PRO A 1 88 ? -23.100 3.529 24.605 1.00 87.12 88 PRO A CA 1
ATOM 673 C C . PRO A 1 88 ? -22.015 4.406 25.233 1.00 87.12 88 PRO A C 1
ATOM 675 O O . PRO A 1 88 ? -22.050 5.635 25.134 1.00 87.12 88 PRO A O 1
ATOM 678 N N . ASP A 1 89 ? -21.015 3.771 25.840 1.00 91.62 89 ASP A N 1
ATOM 679 C CA . ASP A 1 89 ? -19.805 4.457 26.285 1.00 91.62 89 ASP A CA 1
ATOM 680 C C . ASP A 1 89 ? -18.795 4.645 25.138 1.00 91.62 89 ASP A C 1
ATOM 682 O O . ASP A 1 89 ? -18.906 4.072 24.051 1.00 91.62 89 ASP A O 1
ATOM 686 N N . ALA A 1 90 ? -17.746 5.409 25.418 1.00 94.81 90 ALA A N 1
ATOM 687 C CA . ALA A 1 90 ? -16.655 5.670 24.488 1.00 94.81 90 ALA A CA 1
ATOM 688 C C . ALA A 1 90 ? -15.465 4.711 24.609 1.00 94.81 90 ALA A C 1
ATOM 690 O O . ALA A 1 90 ? -14.379 5.024 24.132 1.00 94.81 90 ALA A O 1
ATOM 691 N N . ILE A 1 91 ? -15.628 3.590 25.305 1.00 95.69 91 ILE A N 1
ATOM 692 C CA . ILE A 1 91 ? -14.541 2.693 25.680 1.00 95.69 91 ILE A CA 1
ATOM 693 C C . ILE A 1 91 ? -14.444 1.564 24.658 1.00 95.69 91 ILE A C 1
ATOM 695 O O . ILE A 1 91 ? -15.408 0.842 24.386 1.00 95.69 91 ILE A O 1
ATOM 699 N N . VAL A 1 92 ? -13.263 1.345 24.095 1.00 97.06 92 VAL A N 1
ATOM 700 C CA . VAL A 1 92 ? -13.031 0.174 23.246 1.00 97.06 92 VAL A CA 1
ATOM 701 C C . VAL A 1 92 ? -12.605 -0.978 24.147 1.00 97.06 92 VAL A C 1
ATOM 703 O O . VAL A 1 92 ? -11.429 -1.162 24.455 1.00 97.06 92 VAL A O 1
ATOM 706 N N . GLY A 1 93 ? -13.614 -1.700 24.632 1.00 95.06 93 GLY A N 1
ATOM 707 C CA . GLY A 1 93 ? -13.461 -2.880 25.475 1.00 95.06 93 GLY A CA 1
ATOM 708 C C . GLY A 1 93 ? -13.950 -4.162 24.811 1.00 95.06 93 GLY A C 1
ATOM 709 O O . GLY A 1 93 ? -14.150 -4.200 23.598 1.00 95.06 93 GLY A O 1
ATOM 710 N N . LYS A 1 94 ? -14.189 -5.208 25.609 1.00 95.19 94 LYS A N 1
ATOM 711 C CA . LYS A 1 94 ? -14.452 -6.580 25.121 1.00 95.19 94 LYS A CA 1
ATOM 712 C C . LYS A 1 94 ? -15.534 -6.662 24.041 1.00 95.19 94 LYS A C 1
ATOM 714 O O . LYS A 1 94 ? -15.309 -7.244 22.985 1.00 95.19 94 LYS A O 1
ATOM 719 N N . MET A 1 95 ? -16.696 -6.047 24.280 1.00 92.50 95 MET A N 1
ATOM 720 C CA . MET A 1 95 ? -17.817 -6.078 23.329 1.00 92.50 95 MET A CA 1
ATOM 721 C C . MET A 1 95 ? -17.510 -5.295 22.050 1.00 92.50 95 MET A C 1
ATOM 723 O O . MET A 1 95 ? -17.829 -5.755 20.956 1.00 92.50 95 MET A O 1
ATOM 727 N N . THR A 1 96 ? -16.853 -4.140 22.177 1.00 95.44 96 THR A N 1
ATOM 728 C CA . THR A 1 96 ? -16.432 -3.327 21.031 1.00 95.44 96 THR A CA 1
ATOM 729 C C . THR A 1 96 ? -15.420 -4.074 20.177 1.00 95.44 96 THR A C 1
ATOM 731 O O . THR A 1 96 ? -15.575 -4.116 18.960 1.00 95.44 96 THR A O 1
ATOM 734 N N . MET A 1 97 ? -14.430 -4.708 20.811 1.00 96.94 97 MET A N 1
ATOM 735 C CA . MET A 1 97 ? -13.415 -5.505 20.128 1.00 96.94 97 MET A CA 1
ATOM 736 C C . MET A 1 97 ? -14.037 -6.697 19.412 1.00 96.94 97 MET A C 1
ATOM 738 O O . MET A 1 97 ? -13.798 -6.860 18.223 1.00 96.94 97 MET A O 1
ATOM 742 N N . ALA A 1 98 ? -14.894 -7.472 20.084 1.00 94.75 98 ALA A N 1
ATOM 743 C CA . ALA A 1 98 ? -15.581 -8.601 19.461 1.00 94.75 98 ALA A CA 1
ATOM 744 C C . ALA A 1 98 ? -16.437 -8.167 18.259 1.00 94.75 98 ALA A C 1
ATOM 746 O O . ALA A 1 98 ? -16.468 -8.851 17.237 1.00 94.75 98 ALA A O 1
ATOM 747 N N . LYS A 1 99 ? -17.116 -7.014 18.356 1.00 94.62 99 LYS A N 1
ATOM 748 C CA . LYS A 1 99 ? -17.944 -6.496 17.265 1.00 94.62 99 LYS A CA 1
ATOM 749 C C . LYS A 1 99 ? -17.109 -6.019 16.079 1.00 94.62 99 LYS A C 1
ATOM 751 O O . LYS A 1 99 ? -17.405 -6.411 14.956 1.00 94.62 99 LYS A O 1
ATOM 756 N N . LEU A 1 100 ? -16.109 -5.167 16.323 1.00 95.00 100 LEU A N 1
ATOM 757 C CA . LEU A 1 100 ? -15.218 -4.668 15.273 1.00 95.00 100 LEU A CA 1
ATOM 758 C C . LEU A 1 100 ? -14.503 -5.830 14.577 1.00 95.00 100 LEU A C 1
ATOM 760 O O . LEU A 1 100 ? -14.488 -5.876 13.355 1.00 95.00 100 LEU A O 1
ATOM 764 N N . ASP A 1 101 ? -13.983 -6.791 15.343 1.00 96.00 101 ASP A N 1
ATOM 765 C CA . ASP A 1 101 ? -13.307 -7.975 14.810 1.00 96.00 101 ASP A CA 1
ATOM 766 C C . ASP A 1 101 ? -14.228 -8.814 13.918 1.00 96.00 101 ASP A C 1
ATOM 768 O O . ASP A 1 101 ? -13.866 -9.128 12.790 1.00 96.00 101 ASP A O 1
ATOM 772 N N . GLY A 1 102 ? -15.452 -9.107 14.371 1.00 94.12 102 GLY A N 1
ATOM 773 C CA . GLY A 1 102 ? -16.420 -9.859 13.570 1.00 94.12 102 GLY A CA 1
ATOM 774 C C . GLY A 1 102 ? -16.833 -9.136 12.285 1.00 94.12 102 GLY A C 1
ATOM 775 O O . GLY A 1 102 ? -16.929 -9.756 11.231 1.00 94.12 102 GLY A O 1
ATOM 776 N N . GLU A 1 103 ? -17.043 -7.818 12.339 1.00 92.62 103 GLU A N 1
ATOM 777 C CA . GLU A 1 103 ? -17.350 -7.034 11.136 1.00 92.62 103 GLU A CA 1
ATOM 778 C C . GLU A 1 103 ? -16.168 -6.963 10.161 1.00 92.62 103 GLU A C 1
ATOM 780 O O . GLU A 1 103 ? -16.373 -7.027 8.949 1.00 92.62 103 GLU A O 1
ATOM 785 N N . LEU A 1 104 ? -14.938 -6.873 10.675 1.00 91.31 104 LEU A N 1
ATOM 786 C CA . LEU A 1 104 ? -13.730 -6.941 9.859 1.00 91.31 104 LEU A CA 1
ATOM 787 C C . LEU A 1 104 ? -13.574 -8.313 9.205 1.00 91.31 104 LEU A C 1
ATOM 789 O O . LEU A 1 104 ? -13.274 -8.357 8.020 1.00 91.31 104 LEU A O 1
ATOM 793 N N . VAL A 1 105 ? -13.836 -9.413 9.920 1.00 92.38 105 VAL A N 1
ATOM 794 C CA . VAL A 1 105 ? -13.811 -10.769 9.346 1.00 92.38 105 VAL A CA 1
ATOM 795 C C . VAL A 1 105 ? -14.763 -10.882 8.159 1.00 92.38 105 VAL A C 1
ATOM 797 O O . VAL A 1 105 ? -14.368 -11.401 7.119 1.00 92.38 105 VAL A O 1
ATOM 800 N N . GLU A 1 106 ? -15.998 -10.386 8.276 1.00 89.81 106 GLU A N 1
ATOM 801 C CA . GLU A 1 106 ? -16.929 -10.400 7.141 1.00 89.81 106 GLU A CA 1
ATOM 802 C C . GLU A 1 106 ? -16.419 -9.529 5.987 1.00 89.81 106 GLU A C 1
ATOM 804 O O . GLU A 1 106 ? -16.410 -9.972 4.841 1.00 89.81 106 GLU A O 1
ATOM 809 N N . LYS A 1 107 ? -15.894 -8.332 6.278 1.00 84.69 107 LYS A N 1
ATOM 810 C CA . LYS A 1 107 ? -15.344 -7.445 5.242 1.00 84.69 107 LYS A CA 1
ATOM 811 C C . LYS A 1 107 ? -14.129 -8.052 4.530 1.00 84.69 107 LYS A C 1
ATOM 813 O O . LYS A 1 107 ? -13.974 -7.879 3.325 1.00 84.69 107 LYS A O 1
ATOM 818 N N . GLU A 1 108 ? -13.281 -8.767 5.263 1.00 86.94 108 GLU A N 1
ATOM 819 C CA . GLU A 1 108 ? -12.098 -9.461 4.748 1.00 86.94 108 GLU A CA 1
ATOM 820 C C . GLU A 1 108 ? -12.451 -10.705 3.915 1.00 86.94 108 GLU A C 1
ATOM 822 O O . GLU A 1 108 ? -11.606 -11.169 3.152 1.00 86.94 108 GLU A O 1
ATOM 827 N N . LYS A 1 109 ? -13.666 -11.261 4.028 1.00 87.56 109 LYS A N 1
ATOM 828 C CA . LYS A 1 109 ? -14.125 -12.349 3.145 1.00 87.56 109 LYS A CA 1
ATOM 829 C C . LYS A 1 109 ? -14.471 -11.841 1.751 1.00 87.56 109 LYS A C 1
ATOM 831 O O . LYS A 1 109 ? -14.149 -12.514 0.775 1.00 87.56 109 LYS A O 1
ATOM 836 N N . ASP A 1 110 ? -15.118 -10.681 1.673 1.00 83.25 110 ASP A N 1
ATOM 837 C CA . ASP A 1 110 ? -15.599 -10.116 0.409 1.00 83.25 110 ASP A CA 1
ATOM 838 C C . ASP A 1 110 ? -14.448 -9.643 -0.487 1.00 83.25 110 ASP A C 1
ATOM 840 O O . ASP A 1 110 ? -14.519 -9.753 -1.711 1.00 83.25 110 ASP A O 1
ATOM 844 N N . ASP A 1 111 ? -13.380 -9.117 0.118 1.00 80.88 111 ASP A N 1
ATOM 845 C CA . ASP A 1 111 ? -12.197 -8.653 -0.603 1.00 80.88 111 ASP A CA 1
ATOM 846 C C . ASP A 1 111 ? -10.927 -8.870 0.246 1.00 80.88 111 ASP A C 1
ATOM 848 O O . ASP A 1 111 ? -10.421 -7.936 0.877 1.00 80.88 111 ASP A O 1
ATOM 852 N N . PRO A 1 112 ? -10.405 -10.114 0.304 1.00 82.00 112 PRO A N 1
ATOM 853 C CA . PRO A 1 112 ? -9.295 -10.481 1.189 1.00 82.00 112 PRO A CA 1
ATOM 854 C C . PRO A 1 112 ? -7.983 -9.779 0.847 1.00 82.00 112 PRO A C 1
ATOM 856 O O . PRO A 1 112 ? -7.046 -9.810 1.655 1.00 82.00 112 PRO A O 1
ATOM 859 N N . ASP A 1 113 ? -7.919 -9.171 -0.336 1.00 85.12 113 ASP A N 1
ATOM 860 C CA . ASP A 1 113 ? -6.745 -8.485 -0.826 1.00 85.12 113 ASP A CA 1
ATOM 861 C C . ASP A 1 113 ? -6.793 -6.974 -0.613 1.00 85.12 113 ASP A C 1
ATOM 863 O O . ASP A 1 113 ? -5.724 -6.379 -0.589 1.00 85.12 113 ASP A O 1
ATOM 867 N N . TYR A 1 114 ? -7.963 -6.339 -0.481 1.00 77.50 114 TYR A N 1
ATOM 868 C CA . TYR A 1 114 ? -8.068 -4.886 -0.301 1.00 77.50 114 TYR A CA 1
ATOM 869 C C . TYR A 1 114 ? -8.522 -4.523 1.097 1.00 77.50 114 TYR A C 1
ATOM 871 O O . TYR A 1 114 ? -9.712 -4.477 1.419 1.00 77.50 114 TYR A O 1
ATOM 879 N N . PHE A 1 115 ? -7.547 -4.155 1.911 1.00 81.38 115 PHE A N 1
ATOM 880 C CA . PHE A 1 115 ? -7.779 -3.886 3.308 1.00 81.38 115 PHE A CA 1
ATOM 881 C C . PHE A 1 115 ? -7.695 -2.388 3.629 1.00 81.38 115 PHE A C 1
ATOM 883 O O . PHE A 1 115 ? -6.743 -1.713 3.245 1.00 81.38 115 PHE A O 1
ATOM 890 N N . PHE A 1 116 ? -8.709 -1.863 4.325 1.00 78.00 116 PHE A N 1
ATOM 891 C CA . PHE A 1 116 ? -8.862 -0.439 4.683 1.00 78.00 116 PHE A CA 1
ATOM 892 C C . PHE A 1 116 ? -9.008 0.570 3.527 1.00 78.00 116 PHE A C 1
ATOM 894 O O . PHE A 1 116 ? -8.879 1.774 3.747 1.00 78.00 116 PHE A O 1
ATOM 901 N N . PHE A 1 117 ? -9.280 0.116 2.304 1.00 84.00 117 PHE A N 1
ATOM 902 C CA . PHE A 1 117 ? -9.578 1.015 1.188 1.00 84.00 117 PHE A CA 1
ATOM 903 C C . PHE A 1 117 ? -11.070 1.334 1.098 1.00 84.00 117 PHE A C 1
ATOM 905 O O . PHE A 1 117 ? -11.921 0.449 1.271 1.00 84.00 117 PHE A O 1
ATOM 912 N N . LYS A 1 118 ? -11.365 2.574 0.702 1.00 83.38 118 LYS A N 1
ATOM 913 C CA . LYS A 1 118 ? -12.662 2.959 0.138 1.00 83.38 118 LYS A CA 1
ATOM 914 C C . LYS A 1 118 ? -12.839 2.366 -1.262 1.00 83.38 118 LYS A C 1
ATOM 916 O O . LYS A 1 118 ? -11.858 2.050 -1.930 1.00 83.38 118 LYS A O 1
ATOM 921 N N . ASP A 1 119 ? -14.079 2.205 -1.714 1.00 84.44 119 ASP A N 1
ATOM 922 C CA . ASP A 1 119 ? -14.364 1.512 -2.978 1.00 84.44 119 ASP A CA 1
ATOM 923 C C . ASP A 1 119 ? -13.814 2.243 -4.216 1.00 84.44 119 ASP A C 1
ATOM 925 O O . ASP A 1 119 ? -13.320 1.594 -5.138 1.00 84.44 119 ASP A O 1
ATOM 929 N N . ASP A 1 120 ? -13.801 3.576 -4.206 1.00 88.88 120 ASP A N 1
ATOM 930 C CA . ASP A 1 120 ? -13.151 4.411 -5.224 1.00 88.88 120 ASP A CA 1
ATOM 931 C C . ASP A 1 120 ? -11.628 4.214 -5.241 1.00 88.88 120 ASP A C 1
ATOM 933 O O . ASP A 1 120 ? -11.036 3.997 -6.297 1.00 88.88 120 ASP A O 1
ATOM 937 N N . GLN A 1 121 ? -10.990 4.187 -4.069 1.00 92.19 121 GLN A N 1
ATOM 938 C CA . GLN A 1 121 ? -9.558 3.915 -3.950 1.00 92.19 121 GLN A CA 1
ATOM 939 C C . GLN A 1 121 ? -9.206 2.495 -4.413 1.00 92.19 121 GLN A C 1
ATOM 941 O O . GLN A 1 121 ? -8.169 2.294 -5.044 1.00 92.19 121 GLN A O 1
ATOM 946 N N . LYS A 1 122 ? -10.066 1.502 -4.138 1.00 92.31 122 LYS A N 1
ATOM 947 C CA . LYS A 1 122 ? -9.892 0.136 -4.659 1.00 92.31 122 LYS A CA 1
ATOM 948 C C . LYS A 1 122 ? -9.936 0.124 -6.178 1.00 92.31 122 LYS A C 1
ATOM 950 O O . LYS A 1 122 ? -9.083 -0.515 -6.786 1.00 92.31 122 LYS A O 1
ATOM 955 N N . ALA A 1 123 ? -10.930 0.787 -6.773 1.00 93.94 123 ALA A N 1
ATOM 956 C CA . ALA A 1 123 ? -11.061 0.881 -8.223 1.00 93.94 123 ALA A CA 1
ATOM 957 C C . ALA A 1 123 ? -9.812 1.529 -8.835 1.00 93.94 123 ALA A C 1
ATOM 959 O O . ALA A 1 123 ? -9.203 0.939 -9.722 1.00 93.94 123 ALA A O 1
ATOM 960 N N . LEU A 1 124 ? -9.350 2.645 -8.262 1.00 96.38 124 LEU A N 1
ATOM 961 C CA . LEU A 1 124 ? -8.142 3.326 -8.720 1.00 96.38 124 LEU A CA 1
ATOM 962 C C . LEU A 1 124 ? -6.906 2.417 -8.673 1.00 96.38 124 LEU A C 1
ATOM 964 O O . LEU A 1 124 ? -6.225 2.252 -9.677 1.00 96.38 124 LEU A O 1
ATOM 968 N N . VAL A 1 125 ? -6.649 1.753 -7.541 1.00 96.81 125 VAL A N 1
ATOM 969 C CA . VAL A 1 125 ? -5.499 0.841 -7.412 1.00 96.81 125 VAL A CA 1
ATOM 970 C C . VAL A 1 125 ? -5.623 -0.356 -8.366 1.00 96.81 125 VAL A C 1
ATOM 972 O O . VAL A 1 125 ? -4.610 -0.843 -8.864 1.00 96.81 125 VAL A O 1
ATOM 975 N N . LYS A 1 126 ? -6.837 -0.859 -8.645 1.00 96.25 126 LYS A N 1
ATOM 976 C CA . LYS A 1 126 ? -7.052 -1.914 -9.659 1.00 96.25 126 LYS A CA 1
ATOM 977 C C . LYS A 1 126 ? -6.646 -1.428 -11.050 1.00 96.25 126 LYS A C 1
ATOM 979 O O . LYS A 1 126 ? -5.928 -2.147 -11.749 1.00 96.25 126 LYS A O 1
ATOM 984 N N . ASP A 1 127 ? -7.055 -0.219 -11.416 1.00 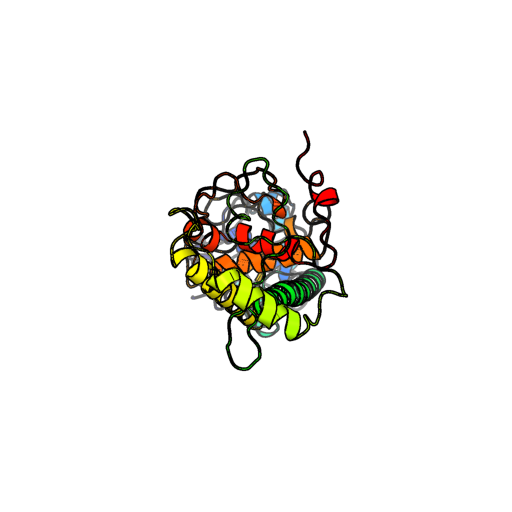97.75 127 ASP A N 1
ATOM 985 C CA . ASP A 1 127 ? -6.714 0.393 -12.699 1.00 97.75 127 ASP A CA 1
ATOM 986 C C . ASP A 1 127 ? -5.207 0.666 -12.805 1.00 97.75 127 ASP A C 1
ATOM 988 O O . ASP A 1 127 ? -4.594 0.371 -13.831 1.00 97.75 127 ASP A O 1
ATOM 992 N N . ASP A 1 128 ? -4.577 1.141 -11.729 1.00 97.94 128 ASP A N 1
ATOM 993 C CA . ASP A 1 128 ? -3.134 1.393 -11.677 1.00 97.94 128 ASP A CA 1
ATOM 994 C C . ASP A 1 128 ? -2.320 0.085 -11.763 1.00 97.94 128 ASP A C 1
ATOM 996 O O . ASP A 1 128 ? -1.304 0.032 -12.456 1.00 97.94 128 ASP A O 1
ATOM 1000 N N . ILE A 1 129 ? -2.785 -1.014 -11.152 1.00 97.62 129 ILE A N 1
ATOM 1001 C CA . ILE A 1 129 ? -2.188 -2.351 -11.333 1.00 97.62 129 ILE A CA 1
ATOM 1002 C C . ILE A 1 129 ? -2.326 -2.810 -12.788 1.00 97.62 129 ILE A C 1
ATOM 1004 O O . ILE A 1 129 ? -1.367 -3.325 -13.367 1.00 97.62 129 ILE A O 1
ATOM 1008 N N . ALA A 1 130 ? -3.498 -2.632 -13.404 1.00 97.88 130 ALA A N 1
ATOM 1009 C CA . ALA A 1 130 ? -3.699 -2.972 -14.810 1.00 97.88 130 ALA A CA 1
ATOM 1010 C C . ALA A 1 130 ? -2.763 -2.157 -15.717 1.00 97.88 130 ALA A C 1
ATOM 1012 O O . ALA A 1 130 ? -2.156 -2.705 -16.641 1.00 97.88 130 ALA A O 1
ATOM 1013 N N . ARG A 1 131 ? -2.568 -0.872 -15.408 1.00 97.62 131 ARG A N 1
ATOM 1014 C CA . ARG A 1 131 ? -1.607 -0.016 -16.100 1.00 97.62 131 ARG A CA 1
ATOM 1015 C C . ARG A 1 131 ? -0.166 -0.490 -15.900 1.00 97.62 131 ARG A C 1
ATOM 1017 O O . ARG A 1 131 ? 0.561 -0.608 -16.888 1.00 97.62 131 ARG A O 1
ATOM 1024 N N . ALA A 1 132 ? 0.223 -0.857 -14.679 1.00 97.69 132 ALA A N 1
ATOM 1025 C CA . ALA A 1 132 ? 1.550 -1.391 -14.372 1.00 97.69 132 ALA A CA 1
ATOM 1026 C C . ALA A 1 132 ? 1.855 -2.650 -15.198 1.00 97.69 132 ALA A C 1
ATOM 1028 O O . ALA A 1 132 ? 2.939 -2.769 -15.769 1.00 97.69 132 ALA A O 1
ATOM 1029 N N . LYS A 1 133 ? 0.874 -3.553 -15.354 1.00 97.88 133 LYS A N 1
ATOM 1030 C CA . LYS A 1 133 ? 1.002 -4.743 -16.215 1.00 97.88 133 LYS A CA 1
ATOM 1031 C C . LYS A 1 133 ? 1.324 -4.381 -17.657 1.00 97.88 133 LYS A C 1
ATOM 1033 O O . LYS A 1 133 ? 2.218 -4.984 -18.243 1.00 97.88 133 LYS A O 1
ATOM 1038 N N . VAL A 1 134 ? 0.618 -3.403 -18.228 1.00 97.44 134 VAL A N 1
ATOM 1039 C CA . VAL A 1 134 ? 0.865 -2.933 -19.601 1.00 97.44 134 VAL A CA 1
ATOM 1040 C C . VAL A 1 134 ? 2.266 -2.334 -19.716 1.00 97.44 134 VAL A C 1
ATOM 1042 O O . VAL A 1 134 ? 3.008 -2.669 -20.639 1.00 97.44 134 VAL A O 1
ATOM 1045 N N . MET A 1 135 ? 2.656 -1.489 -18.760 1.00 96.62 135 MET A N 1
ATOM 1046 C CA . MET A 1 135 ? 3.963 -0.832 -18.765 1.00 96.62 135 MET A CA 1
ATOM 1047 C C . MET A 1 135 ? 5.113 -1.841 -18.668 1.00 96.62 135 MET A C 1
ATOM 1049 O O . MET A 1 135 ? 6.065 -1.752 -19.445 1.00 96.62 135 MET A O 1
ATOM 1053 N N . VAL A 1 136 ? 5.003 -2.839 -17.787 1.00 96.81 136 VAL A N 1
ATOM 1054 C CA . VAL A 1 136 ? 5.986 -3.925 -17.651 1.00 96.81 136 VAL A CA 1
ATOM 1055 C C . VAL A 1 136 ? 5.975 -4.845 -18.879 1.00 96.81 136 VAL A C 1
ATOM 1057 O O . VAL A 1 136 ? 7.037 -5.234 -19.362 1.00 96.81 136 VAL A O 1
ATOM 1060 N N . ALA A 1 137 ? 4.806 -5.149 -19.451 1.00 95.44 137 ALA A N 1
ATOM 1061 C CA . ALA A 1 137 ? 4.707 -5.938 -20.680 1.00 95.44 137 ALA A CA 1
ATOM 1062 C C . ALA A 1 137 ? 5.438 -5.269 -21.855 1.00 95.44 137 ALA A C 1
ATOM 1064 O O . ALA A 1 137 ? 6.120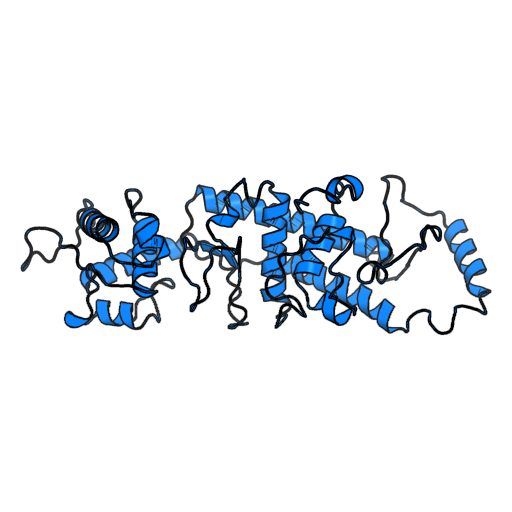 -5.954 -22.619 1.00 95.44 137 ALA A O 1
ATOM 1065 N N . ASN A 1 138 ? 5.352 -3.939 -21.970 1.00 91.62 138 ASN A N 1
ATOM 1066 C CA . ASN A 1 138 ? 6.096 -3.172 -22.971 1.00 91.62 138 ASN A CA 1
ATOM 1067 C C . ASN A 1 138 ? 7.612 -3.332 -22.798 1.00 91.62 138 ASN A C 1
ATOM 1069 O O . ASN A 1 138 ? 8.325 -3.500 -23.788 1.00 91.62 138 ASN A O 1
ATOM 1073 N N . VAL A 1 139 ? 8.104 -3.324 -21.554 1.00 90.31 139 VAL A N 1
ATOM 1074 C CA . VAL A 1 139 ? 9.522 -3.569 -21.254 1.00 90.31 139 VAL A CA 1
ATOM 1075 C C . VAL A 1 139 ? 9.929 -4.966 -21.708 1.00 90.31 139 VAL A C 1
ATOM 1077 O O . VAL A 1 139 ? 10.869 -5.102 -22.488 1.00 90.31 139 VAL A O 1
ATOM 1080 N N . VAL A 1 140 ? 9.192 -6.000 -21.289 1.00 90.44 140 VAL A N 1
ATOM 1081 C CA . VAL A 1 140 ? 9.474 -7.397 -21.657 1.00 90.44 140 VAL A CA 1
ATOM 1082 C C . VAL A 1 140 ? 9.468 -7.579 -23.176 1.00 90.44 140 VAL A C 1
ATOM 1084 O O . VAL A 1 140 ? 10.363 -8.222 -23.723 1.00 90.44 140 VAL A O 1
ATOM 1087 N N . ALA A 1 141 ? 8.488 -7.004 -23.878 1.00 85.25 141 ALA A N 1
ATOM 1088 C CA . ALA A 1 141 ? 8.402 -7.082 -25.333 1.00 85.25 141 ALA A CA 1
ATOM 1089 C C . ALA A 1 141 ? 9.623 -6.442 -26.009 1.00 85.25 141 ALA A C 1
ATOM 1091 O O . ALA A 1 141 ? 10.235 -7.055 -26.883 1.00 85.25 141 ALA A O 1
ATOM 1092 N N . ARG A 1 142 ? 10.025 -5.245 -25.571 1.00 83.31 142 ARG A N 1
ATOM 1093 C CA . ARG A 1 142 ? 11.197 -4.545 -26.114 1.00 83.31 142 ARG A CA 1
ATOM 1094 C C . ARG A 1 142 ? 12.507 -5.260 -25.790 1.00 83.31 142 ARG A C 1
ATOM 1096 O O . ARG A 1 142 ? 13.361 -5.355 -26.664 1.00 83.31 142 ARG A O 1
ATOM 1103 N N . LEU A 1 143 ? 12.655 -5.813 -24.587 1.00 81.31 143 LEU A N 1
ATOM 1104 C CA . LEU A 1 143 ? 13.805 -6.650 -24.244 1.00 81.31 143 LEU A CA 1
ATOM 1105 C C . LEU A 1 143 ? 13.842 -7.909 -25.126 1.00 81.31 143 LEU A C 1
ATOM 1107 O O . LEU A 1 143 ? 14.882 -8.250 -25.669 1.00 81.31 143 LEU A O 1
ATOM 1111 N N . ARG A 1 144 ? 12.719 -8.574 -25.403 1.00 78.94 144 ARG A N 1
ATOM 1112 C CA . ARG A 1 144 ? 12.726 -9.711 -26.346 1.00 78.94 144 ARG A CA 1
ATOM 1113 C C . ARG A 1 144 ? 13.165 -9.315 -27.761 1.00 78.94 144 ARG A C 1
ATOM 1115 O O . ARG A 1 144 ? 13.893 -10.078 -28.390 1.00 78.94 144 ARG A O 1
ATOM 1122 N N . LEU A 1 145 ? 12.776 -8.123 -28.229 1.00 70.25 145 LEU A N 1
ATOM 1123 C CA . LEU A 1 145 ? 13.198 -7.578 -29.527 1.00 70.25 145 LEU A CA 1
ATOM 1124 C C . LEU A 1 145 ? 14.700 -7.267 -29.572 1.00 70.25 145 LEU A C 1
ATOM 1126 O O . LEU A 1 145 ? 15.374 -7.714 -30.494 1.00 70.25 145 LEU A O 1
ATOM 1130 N N . VAL A 1 146 ? 15.229 -6.547 -28.574 1.00 63.12 146 VAL A N 1
ATOM 1131 C CA . VAL A 1 146 ? 16.674 -6.246 -28.451 1.00 63.12 146 VAL A CA 1
ATOM 1132 C C . VAL A 1 146 ? 17.486 -7.520 -28.290 1.00 63.12 146 VAL A C 1
ATOM 1134 O O . VAL A 1 146 ? 18.621 -7.599 -28.743 1.00 63.12 146 VAL A O 1
ATOM 1137 N N . GLY A 1 147 ? 16.889 -8.518 -27.649 1.00 55.34 147 GLY A N 1
ATOM 1138 C CA . GLY A 1 147 ? 17.474 -9.825 -27.513 1.00 55.34 147 GLY A CA 1
ATOM 1139 C C . GLY A 1 147 ? 17.421 -10.645 -28.797 1.00 55.34 147 GLY A C 1
ATOM 1140 O O . GLY A 1 147 ? 18.008 -11.702 -28.808 1.00 55.34 147 GLY A O 1
ATOM 1141 N N . GLY A 1 148 ? 16.713 -10.272 -29.866 1.00 50.41 148 GLY A N 1
ATOM 1142 C CA . GLY A 1 148 ? 16.529 -11.149 -31.034 1.00 50.41 148 GLY A CA 1
ATOM 1143 C C . GLY A 1 148 ? 15.847 -12.497 -30.737 1.00 50.41 148 GLY A C 1
ATOM 1144 O O . GLY A 1 148 ? 15.794 -13.355 -31.619 1.00 50.41 148 GLY A O 1
ATOM 1145 N N . ILE A 1 149 ? 15.303 -12.678 -29.525 1.00 47.44 149 ILE A N 1
ATOM 1146 C CA . ILE A 1 149 ? 14.720 -13.933 -29.047 1.00 47.44 149 ILE A CA 1
ATOM 1147 C C . ILE A 1 149 ? 13.346 -14.089 -29.693 1.00 47.44 149 ILE A C 1
ATOM 1149 O O . ILE A 1 149 ? 12.315 -13.688 -29.148 1.00 47.44 149 ILE A O 1
ATOM 1153 N N . GLY A 1 150 ? 13.332 -14.687 -30.888 1.00 44.53 150 GLY A N 1
ATOM 1154 C CA . GLY A 1 150 ? 12.139 -15.332 -31.428 1.00 44.53 150 GLY A CA 1
ATOM 1155 C C . GLY A 1 150 ? 11.628 -16.399 -30.453 1.00 44.53 150 GLY A C 1
ATOM 1156 O O . GLY A 1 150 ? 12.344 -16.807 -29.538 1.00 44.53 150 GLY A O 1
ATOM 1157 N N . LYS A 1 151 ? 10.396 -16.888 -30.648 1.00 42.41 151 LYS A N 1
ATOM 1158 C CA . LYS A 1 151 ? 9.789 -17.935 -29.794 1.00 42.41 151 LYS A CA 1
ATOM 1159 C C . LYS A 1 151 ? 10.671 -19.189 -29.601 1.00 42.41 151 LYS A C 1
ATOM 1161 O O . LYS A 1 151 ? 10.433 -19.924 -28.651 1.00 42.41 151 LYS A O 1
ATOM 1166 N N . ASP A 1 152 ? 11.705 -19.354 -30.429 1.00 38.69 152 ASP A N 1
ATOM 1167 C CA . ASP A 1 152 ? 12.641 -20.479 -30.457 1.00 38.69 152 ASP A CA 1
ATOM 1168 C C . ASP A 1 152 ? 14.085 -20.150 -29.984 1.00 38.69 152 ASP A C 1
ATOM 1170 O O . ASP A 1 152 ? 14.997 -20.938 -30.215 1.00 38.69 152 ASP A O 1
ATOM 1174 N N . GLY A 1 153 ? 14.332 -19.025 -29.290 1.00 31.94 153 GLY A N 1
ATOM 1175 C CA . GLY A 1 153 ? 15.490 -18.928 -28.376 1.00 31.94 153 GLY A CA 1
ATOM 1176 C C . GLY A 1 153 ? 16.858 -18.452 -28.909 1.00 31.94 153 GLY A C 1
ATOM 1177 O O . GLY A 1 153 ? 17.867 -18.765 -28.284 1.00 31.94 153 GLY A O 1
ATOM 1178 N N . GLY A 1 154 ? 16.953 -17.701 -30.012 1.00 29.62 154 GLY A N 1
ATOM 1179 C CA . GLY A 1 154 ? 18.238 -17.130 -30.480 1.00 29.62 154 GLY A CA 1
ATOM 1180 C C . GLY A 1 154 ? 18.485 -15.688 -30.011 1.00 29.62 154 GLY A C 1
ATOM 1181 O O . GLY A 1 154 ? 17.560 -14.894 -30.073 1.00 29.62 154 GLY A O 1
ATOM 1182 N N . LEU A 1 155 ? 19.705 -15.327 -29.575 1.00 32.47 155 LEU A N 1
ATOM 1183 C CA . LEU A 1 155 ? 20.058 -13.960 -29.137 1.00 32.47 155 LEU A CA 1
ATOM 1184 C C . LEU A 1 155 ? 20.692 -13.125 -30.280 1.00 32.47 155 LEU A C 1
ATOM 1186 O O . LEU A 1 155 ? 21.712 -13.543 -30.824 1.00 32.47 155 LEU A O 1
ATOM 1190 N N . VAL A 1 156 ? 20.157 -11.943 -30.625 1.00 32.75 156 VAL A N 1
ATOM 1191 C CA . VAL A 1 156 ? 20.763 -10.978 -31.579 1.00 32.75 156 VAL A CA 1
ATOM 1192 C C . VAL A 1 156 ? 20.766 -9.568 -30.984 1.00 32.75 156 VAL A C 1
ATOM 1194 O O . VAL A 1 156 ? 19.733 -8.911 -30.975 1.00 32.75 156 VAL A O 1
ATOM 1197 N N . ILE A 1 157 ? 21.933 -9.080 -30.549 1.00 34.97 157 ILE A N 1
ATOM 1198 C CA . ILE A 1 157 ? 22.133 -7.692 -30.097 1.00 34.97 157 ILE A CA 1
ATOM 1199 C C . ILE A 1 157 ? 22.549 -6.838 -31.304 1.00 34.97 157 ILE A C 1
ATOM 1201 O O . ILE A 1 157 ? 23.605 -7.067 -31.893 1.00 34.97 157 ILE A O 1
ATOM 1205 N N . MET A 1 158 ? 21.737 -5.845 -31.677 1.00 29.11 158 MET A N 1
ATOM 1206 C CA . MET A 1 158 ? 22.050 -4.883 -32.745 1.00 29.11 158 MET A CA 1
ATOM 1207 C C . MET A 1 158 ? 22.448 -3.526 -32.144 1.00 29.11 158 MET A C 1
ATOM 1209 O O . MET A 1 158 ? 21.579 -2.822 -31.629 1.00 29.11 158 MET A O 1
ATOM 1213 N N . PRO A 1 159 ? 23.719 -3.096 -32.230 1.00 30.31 159 PRO A N 1
ATOM 1214 C CA . PRO A 1 159 ? 24.081 -1.721 -31.926 1.00 30.31 159 PRO A CA 1
ATOM 1215 C C . PRO A 1 159 ? 23.739 -0.830 -33.126 1.00 30.31 159 PRO A C 1
ATOM 1217 O O . PRO A 1 159 ? 24.248 -1.030 -34.230 1.00 30.31 159 PRO A O 1
ATOM 1220 N N . ARG A 1 160 ? 22.909 0.199 -32.925 1.00 30.53 160 ARG A N 1
ATOM 1221 C CA . ARG A 1 160 ? 22.803 1.320 -33.870 1.00 30.53 160 ARG A CA 1
ATOM 1222 C C . ARG A 1 160 ? 23.122 2.635 -33.162 1.00 30.53 160 ARG A C 1
ATOM 1224 O O . ARG A 1 160 ? 22.493 2.980 -32.170 1.00 30.53 160 ARG A O 1
ATOM 1231 N N . ASN A 1 161 ? 24.063 3.363 -33.765 1.00 32.22 161 ASN A N 1
ATOM 1232 C CA . ASN A 1 161 ? 24.550 4.721 -33.480 1.00 32.22 161 ASN A CA 1
ATOM 1233 C C . ASN A 1 161 ? 25.694 4.874 -32.462 1.00 32.22 161 ASN A C 1
ATOM 1235 O O . ASN A 1 161 ? 25.505 5.142 -31.282 1.00 32.22 161 ASN A O 1
ATOM 1239 N N . TYR A 1 162 ? 26.910 4.840 -33.019 1.00 33.59 162 TYR A N 1
ATOM 1240 C CA . TYR A 1 162 ? 28.217 5.098 -32.402 1.00 33.59 162 TYR A CA 1
ATOM 1241 C C . TYR A 1 162 ? 28.581 6.601 -32.321 1.00 33.59 162 TYR A C 1
ATOM 1243 O O . TYR A 1 162 ? 29.745 6.981 -32.379 1.00 33.59 162 TYR A O 1
ATOM 1251 N N . LEU A 1 163 ? 27.607 7.506 -32.229 1.00 30.42 163 LEU A N 1
ATOM 1252 C CA . LEU A 1 163 ? 27.885 8.950 -32.200 1.00 30.42 163 LEU A CA 1
ATOM 1253 C C . LEU A 1 163 ? 27.143 9.622 -31.050 1.00 30.42 163 LEU A C 1
ATOM 1255 O O . LEU A 1 163 ? 26.220 10.388 -31.290 1.00 30.42 163 LEU A O 1
ATOM 1259 N N . TYR A 1 164 ? 27.530 9.323 -29.806 1.00 33.53 164 TYR A N 1
ATOM 1260 C CA . TYR A 1 164 ? 27.274 10.212 -28.663 1.00 33.53 164 TYR A CA 1
ATOM 1261 C C . TYR A 1 164 ? 28.182 9.868 -27.466 1.00 33.53 164 TYR A C 1
ATOM 1263 O O . TYR A 1 164 ? 27.729 9.422 -26.417 1.00 33.53 164 TYR A O 1
ATOM 1271 N N . TYR A 1 165 ? 29.493 10.059 -27.625 1.00 32.28 165 TYR A N 1
ATOM 1272 C CA . TYR A 1 165 ? 30.420 10.100 -26.493 1.00 32.28 165 TYR A CA 1
ATOM 1273 C C . TYR A 1 165 ? 30.602 11.548 -26.054 1.00 32.28 165 TYR A C 1
ATOM 1275 O O . TYR A 1 165 ? 31.478 12.211 -26.584 1.00 32.28 165 TYR A O 1
ATOM 1283 N N . GLU A 1 166 ? 29.825 12.013 -25.074 1.00 31.09 166 GLU A N 1
ATOM 1284 C CA . GLU A 1 166 ? 30.321 12.978 -24.085 1.00 31.09 166 GLU A CA 1
ATOM 1285 C C . GLU A 1 166 ? 29.599 12.780 -22.738 1.00 31.09 166 GLU A C 1
ATOM 1287 O O . GLU A 1 166 ? 28.430 13.102 -22.560 1.00 31.09 166 GLU A O 1
ATOM 1292 N N . THR A 1 167 ? 30.378 12.285 -21.771 1.00 30.55 167 THR A N 1
ATOM 1293 C CA . THR A 1 167 ? 30.240 12.433 -20.309 1.00 30.55 167 THR A CA 1
ATOM 1294 C C . THR A 1 167 ? 29.124 11.692 -19.540 1.00 30.55 167 THR A C 1
ATOM 1296 O O . THR A 1 167 ? 27.942 11.986 -19.632 1.00 30.55 167 THR A O 1
ATOM 1299 N N . LYS A 1 168 ? 29.592 10.795 -18.650 1.00 34.19 168 LYS A N 1
ATOM 1300 C CA . LYS A 1 168 ? 29.003 10.355 -17.364 1.00 34.19 168 LYS A CA 1
ATOM 1301 C C . LYS A 1 168 ? 27.562 9.813 -17.378 1.00 34.19 168 LYS A C 1
ATOM 1303 O O . LYS A 1 168 ? 26.656 10.430 -16.836 1.00 34.19 168 LYS A O 1
ATOM 1308 N N . LEU A 1 169 ? 27.404 8.584 -17.864 1.00 34.81 169 LEU A N 1
ATOM 1309 C CA . LEU A 1 169 ? 26.208 7.746 -17.705 1.00 34.81 169 LEU A CA 1
ATOM 1310 C C . LEU A 1 169 ? 26.681 6.326 -17.370 1.00 34.81 169 LEU A C 1
ATOM 1312 O O . LEU A 1 169 ? 27.403 5.741 -18.169 1.00 34.81 169 LEU A O 1
ATOM 1316 N N . LYS A 1 170 ? 26.369 5.780 -16.186 1.00 35.59 170 LYS A N 1
ATOM 1317 C CA . LYS A 1 170 ? 26.878 4.452 -15.769 1.00 35.59 170 LYS A CA 1
ATOM 1318 C C . LYS A 1 170 ? 25.826 3.351 -15.617 1.00 35.59 170 LYS A C 1
ATOM 1320 O O . LYS A 1 170 ? 26.210 2.193 -15.649 1.00 35.59 170 LYS A O 1
ATOM 1325 N N . ILE A 1 171 ? 24.529 3.660 -15.606 1.00 35.00 171 ILE A N 1
ATOM 1326 C CA . ILE A 1 171 ? 23.482 2.615 -15.599 1.00 35.00 171 ILE A CA 1
ATOM 1327 C C . ILE A 1 171 ? 22.969 2.313 -17.018 1.00 35.00 171 ILE A C 1
ATOM 1329 O O . ILE A 1 171 ? 22.696 1.167 -17.354 1.00 35.00 171 ILE A O 1
ATOM 1333 N N . LEU A 1 172 ? 22.933 3.318 -17.900 1.00 34.94 172 LEU A N 1
ATOM 1334 C CA . LEU A 1 172 ? 22.501 3.172 -19.302 1.00 34.94 172 LEU A CA 1
ATOM 1335 C C . LEU A 1 172 ? 23.637 2.904 -20.300 1.00 34.94 172 LEU A C 1
ATOM 1337 O O . LEU A 1 172 ? 23.376 2.713 -21.481 1.00 34.94 172 LEU A O 1
ATOM 1341 N N . ASN A 1 173 ? 24.888 2.822 -19.836 1.00 35.84 173 ASN A N 1
ATOM 1342 C CA . ASN A 1 173 ? 25.998 2.332 -20.663 1.00 35.84 173 ASN A CA 1
ATOM 1343 C C . ASN A 1 173 ? 26.102 0.797 -20.689 1.00 35.84 173 ASN A C 1
ATOM 1345 O O . ASN A 1 173 ? 26.824 0.269 -21.526 1.00 35.84 173 ASN A O 1
ATOM 1349 N N . VAL A 1 174 ? 25.357 0.082 -19.835 1.00 38.19 174 VAL A N 1
ATOM 1350 C CA . VAL A 1 174 ? 25.225 -1.388 -19.920 1.00 38.19 174 VAL A CA 1
ATOM 1351 C C . VAL A 1 174 ? 24.119 -1.781 -20.917 1.00 38.19 174 VAL A C 1
ATOM 1353 O O . VAL A 1 174 ? 24.179 -2.836 -21.539 1.00 38.19 174 VAL A O 1
ATOM 1356 N N . PHE A 1 175 ? 23.154 -0.885 -21.164 1.00 35.31 175 PHE A N 1
ATOM 1357 C CA . PHE A 1 175 ? 22.095 -1.058 -22.161 1.00 35.31 175 PHE A CA 1
ATOM 1358 C C . PHE A 1 175 ? 21.944 0.221 -22.988 1.00 35.31 175 PHE A C 1
ATOM 1360 O O . PHE A 1 175 ? 21.179 1.116 -22.633 1.00 35.31 175 PHE A O 1
ATOM 1367 N N . HIS A 1 176 ? 22.665 0.313 -24.107 1.00 34.31 176 HIS A N 1
ATOM 1368 C CA . HIS A 1 176 ? 22.466 1.379 -25.090 1.00 34.31 176 HIS A CA 1
ATOM 1369 C C . HIS A 1 176 ? 21.027 1.321 -25.629 1.00 34.31 176 HIS A C 1
ATOM 1371 O O . HIS A 1 176 ? 20.723 0.541 -26.529 1.00 34.31 176 HIS A O 1
ATOM 1377 N N . ILE A 1 177 ? 20.131 2.153 -25.098 1.00 36.66 177 ILE A N 1
ATOM 1378 C CA . ILE A 1 177 ? 18.781 2.318 -25.638 1.00 36.66 177 ILE A CA 1
ATOM 1379 C C . ILE A 1 177 ? 18.609 3.782 -26.012 1.00 36.66 177 ILE A C 1
ATOM 1381 O O . ILE A 1 177 ? 18.429 4.638 -25.153 1.00 36.66 177 ILE A O 1
ATOM 1385 N N . ASN A 1 178 ? 18.644 4.069 -27.311 1.00 31.58 178 ASN A N 1
ATOM 1386 C CA . ASN A 1 178 ? 18.092 5.306 -27.842 1.00 31.58 178 ASN A CA 1
ATOM 1387 C C . ASN A 1 178 ? 17.174 5.011 -29.033 1.00 31.58 178 ASN A C 1
ATOM 1389 O O . ASN A 1 178 ? 17.602 4.453 -30.038 1.00 31.58 178 ASN A O 1
ATOM 1393 N N . SER A 1 179 ? 15.923 5.459 -28.866 1.00 36.25 179 SER A N 1
ATOM 1394 C CA . SER A 1 179 ? 14.888 5.763 -29.866 1.00 36.25 179 SER A CA 1
ATOM 1395 C C . SER A 1 179 ? 14.567 4.693 -30.916 1.00 36.25 179 SER A C 1
ATOM 1397 O O . SER A 1 179 ? 15.188 4.661 -31.973 1.00 36.25 179 SER A O 1
ATOM 1399 N N . PHE A 1 180 ? 13.505 3.923 -30.666 1.00 38.03 180 PHE A N 1
ATOM 1400 C CA . PHE A 1 180 ? 12.819 3.137 -31.698 1.00 38.03 180 PHE A CA 1
ATOM 1401 C C . PHE A 1 180 ? 11.779 3.997 -32.436 1.00 38.03 180 PHE A C 1
ATOM 1403 O O . PHE A 1 180 ? 11.044 4.751 -31.789 1.00 38.03 180 PHE A O 1
ATOM 1410 N N . ARG A 1 181 ? 11.691 3.856 -33.761 1.00 37.62 181 ARG A N 1
ATOM 1411 C CA . ARG A 1 181 ? 10.569 4.302 -34.610 1.00 37.62 181 ARG A CA 1
ATOM 1412 C C . ARG A 1 181 ? 9.703 3.102 -35.017 1.00 37.62 181 ARG A C 1
ATOM 1414 O O . ARG A 1 181 ? 10.166 1.967 -34.976 1.00 37.62 181 ARG A O 1
ATOM 1421 N N . GLU A 1 182 ? 8.448 3.350 -35.404 1.00 35.56 182 GLU A N 1
ATOM 1422 C CA . GLU A 1 182 ? 7.508 2.311 -35.890 1.00 35.56 182 GLU A CA 1
ATOM 1423 C C . GLU A 1 182 ? 8.062 1.506 -37.084 1.00 35.56 182 GLU A C 1
ATOM 1425 O O . GLU A 1 182 ? 7.676 0.361 -37.301 1.00 35.56 182 GLU A O 1
ATOM 1430 N N . ASP A 1 183 ? 9.014 2.085 -37.809 1.00 42.41 183 ASP A N 1
ATOM 1431 C CA . ASP A 1 183 ? 9.669 1.570 -39.008 1.00 42.41 183 ASP A CA 1
ATOM 1432 C C . ASP A 1 183 ? 10.888 0.653 -38.727 1.00 42.41 183 ASP A C 1
ATOM 1434 O O . ASP A 1 183 ? 11.513 0.154 -39.663 1.00 42.41 183 ASP A O 1
ATOM 1438 N N . ASP A 1 184 ? 11.228 0.374 -37.460 1.00 41.66 184 ASP A N 1
ATOM 1439 C CA . ASP A 1 184 ? 12.406 -0.432 -37.077 1.00 41.66 184 ASP A CA 1
ATOM 1440 C C . ASP A 1 184 ? 12.221 -1.967 -37.188 1.00 41.66 184 ASP A C 1
ATOM 1442 O O . ASP A 1 184 ? 12.964 -2.740 -36.578 1.00 41.66 184 ASP A O 1
ATOM 1446 N N . LEU A 1 185 ? 11.280 -2.452 -38.006 1.00 46.34 185 LEU A N 1
ATOM 1447 C CA . LEU A 1 185 ? 11.140 -3.877 -38.340 1.00 46.34 185 LEU A CA 1
ATOM 1448 C C . LEU A 1 185 ? 10.755 -4.074 -39.819 1.00 46.34 185 LEU A C 1
ATOM 1450 O O . LEU A 1 185 ? 9.865 -3.369 -40.293 1.00 46.34 185 LEU A O 1
ATOM 1454 N N . PRO A 1 186 ? 11.288 -5.089 -40.539 1.00 51.31 186 PRO A N 1
ATOM 1455 C CA . PRO A 1 186 ? 12.401 -5.996 -40.226 1.00 51.31 186 PRO A CA 1
ATOM 1456 C C . PRO A 1 186 ? 13.716 -5.607 -40.938 1.00 51.31 186 PRO A C 1
ATOM 1458 O O . PRO A 1 186 ? 13.706 -5.065 -42.043 1.00 51.31 186 PRO A O 1
ATOM 1461 N N . ALA A 1 187 ? 14.868 -5.952 -40.347 1.00 44.97 187 ALA A N 1
ATOM 1462 C CA . ALA A 1 187 ? 16.161 -5.833 -41.026 1.00 44.97 187 ALA A CA 1
ATOM 1463 C C . ALA A 1 187 ? 16.295 -6.915 -42.127 1.00 44.97 187 ALA A C 1
ATOM 1465 O O . ALA A 1 187 ? 16.148 -8.102 -41.826 1.00 44.97 187 ALA A O 1
ATOM 1466 N N . PRO A 1 188 ? 16.579 -6.540 -43.387 1.00 46.62 188 PRO A N 1
ATOM 1467 C CA . PRO A 1 188 ? 16.765 -7.482 -44.491 1.00 46.62 188 PRO A CA 1
ATOM 1468 C C . PRO A 1 188 ? 17.903 -8.498 -44.257 1.00 46.62 188 PRO A C 1
ATOM 1470 O O . PRO A 1 188 ? 18.909 -8.192 -43.614 1.00 46.62 188 PRO A O 1
ATOM 1473 N N . ALA A 1 189 ? 17.770 -9.717 -44.792 1.00 42.75 189 ALA A N 1
ATOM 1474 C CA . ALA A 1 189 ? 18.728 -10.816 -44.587 1.00 42.75 189 ALA A CA 1
ATOM 1475 C C . ALA A 1 189 ? 20.159 -10.498 -45.077 1.00 42.75 189 ALA A C 1
ATOM 1477 O O . ALA A 1 189 ? 21.142 -11.015 -44.542 1.00 42.75 189 ALA A O 1
ATOM 1478 N N . ASP A 1 190 ? 20.290 -9.613 -46.062 1.00 44.84 190 ASP A N 1
ATOM 1479 C CA . ASP A 1 190 ? 21.560 -9.093 -46.565 1.00 44.84 190 ASP A CA 1
ATOM 1480 C C . ASP A 1 190 ? 22.253 -8.156 -45.564 1.00 44.84 190 ASP A C 1
ATOM 1482 O O . ASP A 1 190 ? 23.481 -8.155 -45.491 1.00 44.84 190 ASP A O 1
ATOM 1486 N N . VAL A 1 191 ? 21.500 -7.440 -44.722 1.00 45.09 191 VAL A N 1
ATOM 1487 C CA . VAL A 1 191 ? 22.056 -6.620 -43.632 1.00 45.09 191 VAL A CA 1
ATOM 1488 C C . VAL A 1 191 ? 22.667 -7.512 -42.551 1.00 45.09 191 VAL A C 1
ATOM 1490 O O . VAL A 1 191 ? 23.781 -7.249 -42.100 1.00 45.09 191 VAL A O 1
ATOM 1493 N N . VAL A 1 192 ? 22.004 -8.620 -42.204 1.00 42.88 192 VAL A N 1
ATOM 1494 C CA . VAL A 1 192 ? 22.524 -9.619 -41.252 1.00 42.88 192 VAL A CA 1
ATOM 1495 C C . VAL A 1 192 ? 23.817 -10.246 -41.782 1.00 42.88 192 VAL A C 1
ATOM 1497 O O . VAL A 1 192 ? 24.830 -10.259 -41.087 1.00 42.88 192 VAL A O 1
ATOM 1500 N N . GLN A 1 193 ? 23.834 -10.677 -43.048 1.00 44.41 193 GLN A N 1
ATOM 1501 C CA . GLN A 1 193 ? 25.039 -11.233 -43.675 1.00 44.41 193 GLN A CA 1
ATOM 1502 C C . GLN A 1 193 ? 26.190 -10.229 -43.801 1.00 44.41 193 GLN A C 1
ATOM 1504 O O . GLN A 1 193 ? 27.355 -10.636 -43.792 1.00 44.41 193 GLN A O 1
ATOM 1509 N N . ARG A 1 194 ? 25.892 -8.934 -43.955 1.00 44.19 194 ARG A N 1
ATOM 1510 C CA . ARG A 1 194 ? 26.900 -7.872 -44.034 1.00 44.19 194 ARG A CA 1
ATOM 1511 C C . ARG A 1 194 ? 27.535 -7.610 -42.674 1.00 44.19 194 ARG A C 1
ATOM 1513 O O . ARG A 1 194 ? 28.757 -7.584 -42.589 1.00 44.19 194 ARG A O 1
ATOM 1520 N N . LEU A 1 195 ? 26.726 -7.543 -41.618 1.00 40.66 195 LEU A N 1
ATOM 1521 C CA . LEU A 1 195 ? 27.199 -7.365 -40.245 1.00 40.66 195 LEU A CA 1
ATOM 1522 C C . LEU A 1 195 ? 28.030 -8.568 -39.776 1.00 40.66 195 LEU A C 1
ATOM 1524 O O . LEU A 1 195 ? 29.122 -8.379 -39.256 1.00 40.66 195 LEU A O 1
ATOM 1528 N N . THR A 1 196 ? 27.608 -9.809 -40.049 1.00 42.94 196 THR A N 1
ATOM 1529 C CA . THR A 1 196 ? 28.416 -11.006 -39.733 1.00 42.94 196 THR A CA 1
ATOM 1530 C C . THR A 1 196 ? 29.791 -10.971 -40.412 1.00 42.94 196 THR A C 1
ATOM 1532 O O . THR A 1 196 ? 30.794 -11.359 -39.813 1.00 42.94 196 THR A O 1
ATOM 1535 N N . ARG A 1 197 ? 29.860 -10.462 -41.649 1.00 46.97 197 ARG A N 1
ATOM 1536 C CA . ARG A 1 197 ? 31.120 -10.310 -42.390 1.00 46.97 197 ARG A CA 1
ATOM 1537 C C . ARG A 1 197 ? 31.990 -9.197 -41.810 1.00 46.97 197 ARG A C 1
ATOM 1539 O O . ARG A 1 197 ? 33.185 -9.406 -41.630 1.00 46.97 197 ARG A O 1
ATOM 1546 N N . GLU A 1 198 ? 31.394 -8.056 -41.476 1.00 43.69 198 GLU A N 1
ATOM 1547 C CA . GLU A 1 198 ? 32.094 -6.912 -40.884 1.00 43.69 198 GLU A CA 1
ATOM 1548 C C . GLU A 1 198 ? 32.641 -7.236 -39.486 1.00 43.69 198 GLU A C 1
ATOM 1550 O O . GLU A 1 198 ? 33.786 -6.900 -39.201 1.00 43.69 198 GLU A O 1
ATOM 1555 N N . PHE A 1 199 ? 31.907 -7.987 -38.657 1.00 40.00 199 PHE A N 1
ATOM 1556 C CA . PHE A 1 199 ? 32.354 -8.375 -37.312 1.00 40.00 199 PHE A CA 1
ATOM 1557 C C . PHE A 1 199 ? 33.370 -9.527 -37.289 1.00 40.00 199 PHE A C 1
ATOM 1559 O O . PHE A 1 199 ? 34.189 -9.592 -36.375 1.00 40.00 199 PHE A O 1
ATOM 1566 N N . SER A 1 200 ? 33.403 -10.388 -38.313 1.00 40.50 200 SER A N 1
ATOM 1567 C CA . SER A 1 200 ? 34.409 -11.462 -38.418 1.00 40.50 200 SER A CA 1
ATOM 1568 C C . SER A 1 200 ? 35.853 -10.964 -38.633 1.00 40.50 200 SER A C 1
ATOM 1570 O O . SER A 1 200 ? 36.801 -11.725 -38.446 1.00 40.50 200 SER A O 1
ATOM 1572 N N . GLY A 1 201 ? 36.031 -9.685 -38.995 1.00 37.06 201 GLY A N 1
ATOM 1573 C CA . GLY A 1 201 ? 37.333 -9.052 -39.237 1.00 37.06 201 GLY A CA 1
ATOM 1574 C C . GLY A 1 201 ? 37.892 -8.208 -38.084 1.00 37.06 201 GLY A C 1
ATOM 1575 O O . GLY A 1 201 ? 38.998 -7.680 -38.209 1.00 37.06 201 GLY A O 1
ATOM 1576 N N . PHE A 1 202 ? 37.176 -8.060 -36.964 1.00 37.53 202 PHE A N 1
ATOM 1577 C CA . PHE A 1 202 ? 37.613 -7.201 -35.858 1.00 37.53 202 PHE A CA 1
ATOM 1578 C C . PHE A 1 202 ? 38.671 -7.884 -34.973 1.00 37.53 202 PHE A C 1
ATOM 1580 O O . PHE A 1 202 ? 38.366 -8.510 -33.962 1.00 37.53 202 PHE A O 1
ATOM 1587 N N . LYS A 1 203 ? 39.952 -7.701 -35.316 1.00 39.19 203 LYS A N 1
ATOM 1588 C CA . LYS A 1 203 ? 41.057 -7.733 -34.343 1.00 39.19 203 LYS A CA 1
ATOM 1589 C C . LYS A 1 203 ? 41.253 -6.316 -33.809 1.00 39.19 203 LYS A C 1
ATOM 1591 O O . LYS A 1 203 ? 41.832 -5.486 -34.502 1.00 39.19 203 LYS A O 1
ATOM 1596 N N . GLY A 1 204 ? 40.754 -6.044 -32.605 1.00 34.59 204 GLY A N 1
ATOM 1597 C CA . GLY A 1 204 ? 40.921 -4.738 -31.958 1.00 34.59 204 GLY A CA 1
ATOM 1598 C C . GLY A 1 204 ? 39.675 -4.173 -31.282 1.00 34.59 204 GLY A C 1
ATOM 1599 O O . GLY A 1 204 ? 39.504 -2.958 -31.271 1.00 34.59 204 GLY A O 1
ATOM 1600 N N . LEU A 1 205 ? 38.815 -5.014 -30.696 1.00 36.62 205 LEU A N 1
ATOM 1601 C CA . LEU A 1 205 ? 38.068 -4.527 -29.536 1.00 36.62 205 LEU A CA 1
ATOM 1602 C C . LEU A 1 205 ? 39.109 -4.159 -28.464 1.00 36.62 205 LEU A C 1
ATOM 1604 O O . LEU A 1 205 ? 40.077 -4.911 -28.306 1.00 36.62 205 LEU A O 1
ATOM 1608 N N . PRO A 1 206 ? 38.978 -3.018 -27.766 1.00 35.03 206 PRO A N 1
ATOM 1609 C CA . PRO A 1 206 ? 39.827 -2.762 -26.615 1.00 35.03 206 PRO A CA 1
ATOM 1610 C C . PRO A 1 206 ? 39.695 -3.959 -25.669 1.00 35.03 206 PRO A C 1
ATOM 1612 O O . PRO A 1 206 ? 38.590 -4.464 -25.487 1.00 35.03 206 PRO A O 1
ATOM 1615 N N . GLU A 1 207 ? 40.782 -4.381 -25.022 1.00 39.16 207 GLU A N 1
ATOM 1616 C CA . GLU A 1 207 ? 40.793 -5.369 -23.920 1.00 39.16 207 GLU A CA 1
ATOM 1617 C C . GLU A 1 207 ? 39.870 -4.987 -22.730 1.00 39.16 207 GLU A C 1
ATOM 1619 O O . GLU A 1 207 ? 39.891 -5.626 -21.686 1.00 39.16 207 GLU A O 1
ATOM 1624 N N . GLN A 1 208 ? 39.053 -3.940 -22.879 1.00 40.53 208 GLN A N 1
ATOM 1625 C CA . GLN A 1 208 ? 38.062 -3.426 -21.942 1.00 40.53 208 GLN A CA 1
ATOM 1626 C C . GLN A 1 208 ? 36.646 -3.332 -22.544 1.00 40.53 208 GLN A C 1
ATOM 1628 O O . GLN A 1 208 ? 35.791 -2.654 -21.978 1.00 40.53 208 GLN A O 1
ATOM 1633 N N . ALA A 1 209 ? 36.366 -3.968 -23.687 1.00 39.56 209 ALA A N 1
ATOM 1634 C CA . ALA A 1 209 ? 34.985 -4.328 -23.993 1.00 39.56 209 ALA A CA 1
ATOM 1635 C C . ALA A 1 209 ? 34.578 -5.384 -22.959 1.00 39.56 209 ALA A C 1
ATOM 1637 O O . ALA A 1 209 ? 35.192 -6.449 -22.915 1.00 39.56 209 ALA A O 1
ATOM 1638 N N . GLY A 1 210 ? 33.647 -5.008 -22.079 1.00 39.62 210 GLY A N 1
ATOM 1639 C CA . GLY A 1 210 ? 33.261 -5.744 -20.882 1.00 39.62 210 GLY A CA 1
ATOM 1640 C C . GLY A 1 210 ? 33.129 -7.243 -21.115 1.00 39.62 210 GLY A C 1
ATOM 1641 O O . GLY A 1 210 ? 32.621 -7.701 -22.139 1.00 39.62 210 GLY A O 1
ATOM 1642 N N . ASP A 1 211 ? 33.658 -7.973 -20.143 1.00 39.78 211 ASP A N 1
ATOM 1643 C CA . ASP A 1 211 ? 33.637 -9.418 -19.990 1.00 39.78 211 ASP A CA 1
ATOM 1644 C C . ASP A 1 211 ? 32.230 -10.006 -20.247 1.00 39.78 211 ASP A C 1
ATOM 1646 O O . ASP A 1 211 ? 31.213 -9.308 -20.250 1.00 39.78 211 ASP A O 1
ATOM 1650 N N . ILE A 1 212 ? 32.143 -11.327 -20.397 1.00 36.31 212 ILE A N 1
ATOM 1651 C CA . ILE A 1 212 ? 30.895 -12.112 -20.496 1.00 36.31 212 ILE A CA 1
ATOM 1652 C C . ILE A 1 212 ? 29.831 -11.700 -19.440 1.00 36.31 212 ILE A C 1
ATOM 1654 O O . ILE A 1 212 ? 28.633 -11.916 -19.648 1.00 36.31 212 ILE A O 1
ATOM 1658 N N . SER A 1 213 ? 30.237 -11.025 -18.357 1.00 41.88 213 SER A N 1
ATOM 1659 C CA . SER A 1 213 ? 29.386 -10.350 -17.370 1.00 41.88 213 SER A CA 1
ATOM 1660 C C . SER A 1 213 ? 28.312 -9.409 -17.942 1.00 41.88 213 SER A C 1
ATOM 1662 O O . SER A 1 213 ? 27.222 -9.318 -17.369 1.00 41.88 213 SER A O 1
ATOM 1664 N N . ASP A 1 214 ? 28.553 -8.736 -19.072 1.00 47.53 214 ASP A N 1
ATOM 1665 C CA . ASP A 1 214 ? 27.572 -7.796 -19.645 1.00 47.53 214 ASP A CA 1
ATOM 1666 C C . ASP A 1 214 ? 26.424 -8.535 -20.361 1.00 47.53 214 ASP A C 1
ATOM 1668 O O . ASP A 1 214 ? 25.263 -8.131 -20.279 1.00 47.53 214 ASP A O 1
ATOM 1672 N N . GLN A 1 215 ? 26.703 -9.688 -20.984 1.00 44.62 215 GLN A N 1
ATOM 1673 C CA . GLN A 1 215 ? 25.667 -10.543 -21.587 1.00 44.62 215 GLN A CA 1
ATOM 1674 C C . GLN A 1 215 ? 24.826 -11.272 -20.529 1.00 44.62 215 GLN A C 1
ATOM 1676 O O . GLN A 1 215 ? 23.611 -11.415 -20.700 1.00 44.62 215 GLN A O 1
ATOM 1681 N N . LEU A 1 216 ? 25.438 -11.664 -19.404 1.00 48.19 216 LEU A N 1
ATOM 1682 C CA . LEU A 1 216 ? 24.703 -12.171 -18.240 1.00 48.19 216 LEU A CA 1
ATOM 1683 C C . LEU A 1 216 ? 23.695 -11.131 -17.721 1.00 48.19 216 LEU A C 1
ATOM 1685 O O . LEU A 1 216 ? 22.560 -11.493 -17.409 1.00 48.19 216 LEU A O 1
ATOM 1689 N N . SER A 1 217 ? 24.041 -9.841 -17.753 1.00 66.19 217 SER A N 1
ATOM 1690 C CA . SER A 1 217 ? 23.180 -8.762 -17.250 1.00 66.19 217 SER A CA 1
ATOM 1691 C C . SER A 1 217 ? 21.864 -8.611 -18.034 1.00 66.19 217 SER A C 1
ATOM 1693 O O . SER A 1 217 ? 20.832 -8.319 -17.433 1.00 66.19 217 SER A O 1
ATOM 1695 N N . PHE A 1 218 ? 21.843 -8.861 -19.352 1.00 73.19 218 PHE A N 1
ATOM 1696 C CA . PHE A 1 218 ? 20.612 -8.752 -20.156 1.00 73.19 218 PHE A CA 1
ATOM 1697 C C . PHE A 1 218 ? 19.617 -9.881 -19.886 1.00 73.19 218 PHE A C 1
ATOM 1699 O O . PHE A 1 218 ? 18.418 -9.642 -19.739 1.00 73.19 218 PHE A O 1
ATOM 1706 N N . SER A 1 219 ? 20.114 -11.120 -19.838 1.00 73.75 219 SER A N 1
ATOM 1707 C CA . SER A 1 219 ? 19.275 -12.292 -19.576 1.00 73.75 219 SER A CA 1
ATOM 1708 C C . SER A 1 219 ? 18.620 -12.212 -18.196 1.00 73.75 219 SER A C 1
ATOM 1710 O O . SER A 1 219 ? 17.413 -12.420 -18.091 1.00 73.75 219 SER A O 1
ATOM 1712 N N . ILE A 1 220 ? 19.384 -11.781 -17.185 1.00 81.12 220 ILE A N 1
ATOM 1713 C CA . ILE A 1 220 ? 18.889 -11.528 -15.830 1.00 81.12 220 ILE A CA 1
ATOM 1714 C C . ILE A 1 220 ? 17.853 -10.402 -15.842 1.00 81.12 220 ILE A C 1
ATOM 1716 O O . ILE A 1 220 ? 16.799 -10.535 -15.230 1.00 81.12 220 ILE A O 1
ATOM 1720 N N . LEU A 1 221 ? 18.095 -9.310 -16.575 1.00 82.62 221 LEU A N 1
ATOM 1721 C CA . LEU A 1 221 ? 17.135 -8.209 -16.667 1.00 82.62 221 LEU A CA 1
ATOM 1722 C C . LEU A 1 221 ? 15.804 -8.659 -17.291 1.00 82.62 221 LEU A C 1
ATOM 1724 O O . LEU A 1 221 ? 14.735 -8.351 -16.762 1.00 82.62 221 LEU A O 1
ATOM 1728 N N . LEU A 1 222 ? 15.852 -9.410 -18.397 1.00 86.81 222 LEU A N 1
ATOM 1729 C CA . LEU A 1 222 ? 14.658 -9.969 -19.035 1.00 86.81 222 LEU A CA 1
ATOM 1730 C C . LEU A 1 222 ? 13.925 -10.942 -18.104 1.00 86.81 222 LEU A C 1
ATOM 1732 O O . LEU A 1 222 ? 12.700 -10.872 -18.006 1.00 86.81 222 LEU A O 1
ATOM 1736 N N . GLU A 1 223 ? 14.655 -11.828 -17.426 1.00 87.69 223 GLU A N 1
ATOM 1737 C CA . GLU A 1 223 ? 14.090 -12.753 -16.444 1.00 87.69 223 GLU A CA 1
ATOM 1738 C C . GLU A 1 223 ? 13.411 -11.996 -15.297 1.00 87.69 223 GLU A C 1
ATOM 1740 O O . GLU A 1 223 ? 12.257 -12.277 -14.972 1.00 87.69 223 GLU A O 1
ATOM 1745 N N . ASN A 1 224 ? 14.064 -10.973 -14.746 1.00 90.94 224 ASN A N 1
ATOM 1746 C CA . ASN A 1 224 ? 13.510 -10.152 -13.676 1.00 90.94 224 ASN A CA 1
ATOM 1747 C C . ASN A 1 224 ? 12.231 -9.443 -14.126 1.00 90.94 224 ASN A C 1
ATOM 1749 O O . ASN A 1 224 ? 11.221 -9.511 -13.426 1.00 90.94 224 ASN A O 1
ATOM 1753 N N . TYR A 1 225 ? 12.204 -8.842 -15.317 1.00 93.69 225 TYR A N 1
ATOM 1754 C CA . TYR A 1 225 ? 10.980 -8.224 -15.834 1.00 93.69 225 TYR A CA 1
ATOM 1755 C C . TYR A 1 225 ? 9.869 -9.226 -16.145 1.00 93.69 225 TYR A C 1
ATOM 1757 O O . TYR A 1 225 ? 8.700 -8.919 -15.914 1.00 93.69 225 TYR A O 1
ATOM 1765 N N . ALA A 1 226 ? 10.202 -10.426 -16.623 1.00 93.38 226 ALA A N 1
ATOM 1766 C CA . ALA A 1 226 ? 9.224 -11.492 -16.809 1.00 93.38 226 ALA A CA 1
ATOM 1767 C C . ALA A 1 226 ? 8.643 -11.964 -15.462 1.00 93.38 226 ALA A C 1
ATOM 1769 O O . ALA A 1 226 ? 7.432 -12.157 -15.344 1.00 93.38 226 ALA A O 1
ATOM 1770 N N . ASN A 1 227 ? 9.480 -12.078 -14.429 1.00 93.94 227 ASN A N 1
ATOM 1771 C CA . ASN A 1 227 ? 9.059 -12.412 -13.069 1.00 93.94 227 ASN A CA 1
ATOM 1772 C C . ASN A 1 227 ? 8.198 -11.301 -12.450 1.00 93.94 227 ASN A C 1
ATOM 1774 O O . ASN A 1 227 ? 7.160 -11.590 -11.853 1.00 93.94 227 ASN A O 1
ATOM 1778 N N . LEU A 1 228 ? 8.571 -10.033 -12.645 1.00 95.38 228 LEU A N 1
ATOM 1779 C CA . LEU A 1 228 ? 7.780 -8.878 -12.223 1.00 95.38 228 LEU A CA 1
ATOM 1780 C C . LEU A 1 228 ? 6.415 -8.863 -12.919 1.00 95.38 228 LEU A C 1
ATOM 1782 O O . LEU A 1 228 ? 5.395 -8.722 -12.245 1.00 95.38 228 LEU A O 1
ATOM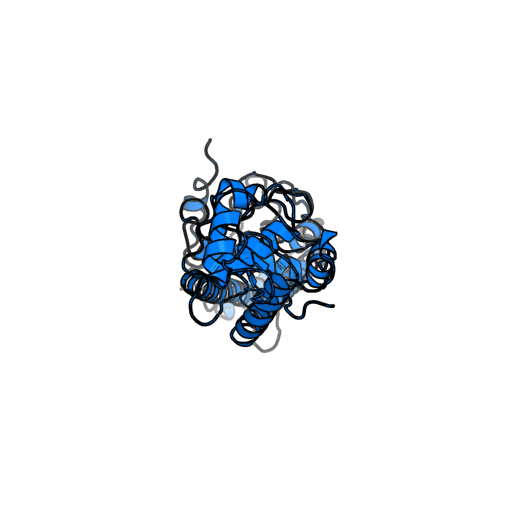 1786 N N . GLN A 1 229 ? 6.381 -9.085 -14.237 1.00 96.12 229 GLN A N 1
ATOM 1787 C CA . GLN A 1 229 ? 5.143 -9.202 -15.010 1.00 96.12 229 GLN A CA 1
ATOM 1788 C C . GLN A 1 229 ? 4.237 -10.290 -14.425 1.00 96.12 229 GLN A C 1
ATOM 1790 O O . GLN A 1 229 ? 3.092 -10.018 -14.068 1.00 96.12 229 GLN A O 1
ATOM 1795 N N . ALA A 1 230 ? 4.776 -11.500 -14.250 1.00 95.44 230 ALA A N 1
ATOM 1796 C CA . ALA A 1 230 ? 4.041 -12.626 -13.684 1.00 95.44 230 ALA A CA 1
ATOM 1797 C C . ALA A 1 230 ? 3.564 -12.359 -12.248 1.00 95.44 230 ALA A C 1
ATOM 1799 O O . ALA A 1 230 ? 2.529 -12.881 -11.834 1.00 95.44 230 ALA A O 1
ATOM 1800 N N . SER A 1 231 ? 4.295 -11.550 -11.476 1.00 95.06 231 SER A N 1
ATOM 1801 C CA . SER A 1 231 ? 3.898 -11.185 -10.116 1.00 95.06 231 SER A CA 1
ATOM 1802 C C . SER A 1 231 ? 2.690 -10.258 -10.063 1.00 95.06 231 SER A C 1
ATOM 1804 O O . SER A 1 231 ? 1.876 -10.392 -9.156 1.00 95.06 231 SER A O 1
ATOM 1806 N N . LEU A 1 232 ? 2.550 -9.355 -11.037 1.00 95.88 232 LEU A N 1
ATOM 1807 C CA . LEU A 1 232 ? 1.405 -8.450 -11.130 1.00 95.88 232 LEU A CA 1
ATOM 1808 C C . LEU A 1 232 ? 0.129 -9.208 -11.524 1.00 95.88 232 LEU A C 1
ATOM 1810 O O . LEU A 1 232 ? -0.977 -8.765 -11.216 1.00 95.88 232 LEU A O 1
ATOM 1814 N N . ASP A 1 233 ? 0.263 -10.354 -12.197 1.00 93.44 233 ASP A N 1
ATOM 1815 C CA . ASP A 1 233 ? -0.854 -11.241 -12.536 1.00 93.44 233 ASP A CA 1
ATOM 1816 C C . ASP A 1 233 ? -1.357 -12.091 -11.371 1.00 93.44 233 ASP A C 1
ATOM 1818 O O . ASP A 1 233 ? -2.475 -12.607 -11.425 1.00 93.44 233 ASP A O 1
ATOM 1822 N N . ARG A 1 234 ? -0.573 -12.204 -10.299 1.00 92.44 234 ARG A N 1
ATOM 1823 C CA . ARG A 1 234 ? -0.975 -12.926 -9.095 1.00 92.44 234 ARG A CA 1
ATOM 1824 C C . ARG A 1 234 ? -1.673 -11.975 -8.121 1.00 92.44 234 ARG A C 1
ATOM 1826 O O . ARG A 1 234 ? -1.249 -10.829 -7.984 1.00 92.44 234 ARG A O 1
ATOM 1833 N N . PRO A 1 235 ? -2.715 -12.431 -7.410 1.00 90.62 235 PRO A N 1
ATOM 1834 C CA . PRO A 1 235 ? -3.259 -11.682 -6.287 1.00 90.62 235 PRO A CA 1
ATOM 1835 C C . PRO A 1 235 ? -2.180 -11.432 -5.227 1.00 90.62 235 PRO A C 1
ATOM 1837 O O . PRO A 1 235 ? -1.436 -12.344 -4.867 1.00 90.62 235 PRO A O 1
ATOM 1840 N N . PHE A 1 236 ? -2.110 -10.204 -4.719 1.00 93.06 236 PHE A N 1
ATOM 1841 C CA . PHE A 1 236 ? -1.295 -9.845 -3.562 1.00 93.06 236 PHE A CA 1
ATOM 1842 C C . PHE A 1 236 ? -2.093 -8.935 -2.628 1.00 93.06 236 PHE A C 1
ATOM 1844 O O . PHE A 1 236 ? -2.998 -8.210 -3.058 1.00 93.06 236 PHE A O 1
ATOM 1851 N N . ARG A 1 237 ? -1.770 -8.981 -1.333 1.00 92.19 237 ARG A N 1
ATOM 1852 C CA . ARG A 1 237 ? -2.453 -8.169 -0.324 1.00 92.19 237 ARG A CA 1
ATOM 1853 C C . ARG A 1 237 ? -2.095 -6.696 -0.511 1.00 92.19 237 ARG A C 1
ATOM 1855 O O . ARG A 1 237 ? -0.948 -6.345 -0.780 1.00 92.19 237 ARG A O 1
ATOM 1862 N N . ARG A 1 238 ? -3.092 -5.839 -0.356 1.00 93.25 238 ARG A N 1
ATOM 1863 C CA . ARG A 1 238 ? -3.027 -4.389 -0.480 1.00 93.25 238 ARG A CA 1
ATOM 1864 C C . ARG A 1 238 ? -3.640 -3.790 0.774 1.00 93.25 238 ARG A C 1
ATOM 1866 O O . ARG A 1 238 ? -4.753 -4.148 1.159 1.00 93.25 238 ARG A O 1
ATOM 1873 N N . GLU A 1 239 ? -2.938 -2.865 1.410 1.00 90.25 239 GLU A N 1
ATOM 1874 C CA . GLU A 1 239 ? -3.458 -2.170 2.593 1.00 90.25 239 GLU A CA 1
ATOM 1875 C C . GLU A 1 239 ? -3.404 -0.664 2.414 1.00 90.25 239 GLU A C 1
ATOM 1877 O O . GLU A 1 239 ? -2.410 -0.135 1.923 1.00 90.25 239 GLU A O 1
ATOM 1882 N N . PHE A 1 240 ? -4.442 0.035 2.860 1.00 86.31 240 PHE A N 1
ATOM 1883 C CA . PHE A 1 240 ? -4.381 1.479 2.997 1.00 86.31 240 PHE A CA 1
ATOM 1884 C C . PHE A 1 240 ? -3.838 1.851 4.377 1.00 86.31 240 PHE A C 1
ATOM 1886 O O . PHE A 1 240 ? -4.267 1.333 5.416 1.00 86.31 240 PHE A O 1
ATOM 1893 N N . TYR A 1 241 ? -2.883 2.773 4.388 1.00 81.69 241 TYR A N 1
ATOM 1894 C CA . TYR A 1 241 ? -2.219 3.258 5.582 1.00 81.69 241 TYR A CA 1
ATOM 1895 C C . TYR A 1 241 ? -2.370 4.775 5.659 1.00 81.69 241 TYR A C 1
ATOM 1897 O O . TYR A 1 241 ? -1.691 5.532 4.969 1.00 81.69 241 TYR A O 1
ATOM 1905 N N . THR A 1 242 ? -3.318 5.222 6.483 1.00 62.00 242 THR A N 1
ATOM 1906 C CA . THR A 1 242 ? -3.803 6.603 6.458 1.00 62.00 242 THR A CA 1
ATOM 1907 C C . THR A 1 242 ? -2.733 7.608 6.850 1.00 62.00 242 THR A C 1
ATOM 1909 O O . THR A 1 242 ? -2.548 8.533 6.070 1.00 62.00 242 THR A O 1
ATOM 1912 N N . MET A 1 243 ? -2.033 7.438 7.983 1.00 62.50 243 MET A N 1
ATOM 1913 C CA . MET A 1 243 ? -0.871 8.233 8.429 1.00 62.50 243 MET A CA 1
ATOM 1914 C C . MET A 1 243 ? -0.193 7.591 9.657 1.00 62.50 243 MET A C 1
ATOM 1916 O O . MET A 1 243 ? -0.689 6.612 10.214 1.00 62.50 243 MET A O 1
ATOM 1920 N N . GLY A 1 244 ? 0.940 8.161 10.081 1.00 67.00 244 GLY A N 1
ATOM 1921 C CA . GLY A 1 244 ? 1.626 7.841 11.332 1.00 67.00 244 GLY A CA 1
ATOM 1922 C C . GLY A 1 244 ? 3.014 7.270 11.096 1.00 67.00 244 GLY A C 1
ATOM 1923 O O . GLY A 1 244 ? 3.718 7.689 10.174 1.00 67.00 244 GLY A O 1
ATOM 1924 N N . THR A 1 245 ? 3.403 6.310 11.932 1.00 59.16 245 THR A N 1
ATOM 1925 C CA . THR A 1 245 ? 4.649 5.569 11.750 1.00 59.16 245 THR A CA 1
ATOM 1926 C C . THR A 1 245 ? 4.376 4.117 11.367 1.00 59.16 245 THR A C 1
ATOM 1928 O O . THR A 1 245 ? 3.448 3.491 11.883 1.00 59.16 245 THR A O 1
ATOM 1931 N N . PHE A 1 246 ? 5.194 3.555 10.478 1.00 65.88 246 PHE A N 1
ATOM 1932 C CA . PHE A 1 246 ? 5.282 2.111 10.293 1.00 65.88 246 PHE A CA 1
ATOM 1933 C C . PHE A 1 246 ? 6.495 1.605 11.060 1.00 65.88 246 PHE A C 1
ATOM 1935 O O . PHE A 1 246 ? 7.642 1.853 10.684 1.00 65.88 246 PHE A O 1
ATOM 1942 N N . ARG A 1 247 ? 6.235 0.930 12.187 1.00 65.12 247 ARG A N 1
ATOM 1943 C CA . ARG A 1 247 ? 7.266 0.474 13.136 1.00 65.12 247 ARG A CA 1
ATOM 1944 C C . ARG A 1 247 ? 8.251 1.590 13.528 1.00 65.12 247 ARG A C 1
ATOM 1946 O O . ARG A 1 247 ? 9.463 1.384 13.512 1.00 65.12 247 ARG A O 1
ATOM 1953 N N . GLY A 1 248 ? 7.721 2.771 13.849 1.00 63.62 248 GLY A N 1
ATOM 1954 C CA . GLY A 1 248 ? 8.502 3.923 14.312 1.00 63.62 248 GLY A CA 1
ATOM 1955 C C . GLY A 1 248 ? 9.026 4.856 13.215 1.00 63.62 248 GLY A C 1
ATOM 1956 O O . GLY A 1 248 ? 9.387 5.983 13.538 1.00 63.62 248 GLY A O 1
ATOM 1957 N N . SER A 1 249 ? 8.999 4.458 11.937 1.00 66.00 249 SER A N 1
ATOM 1958 C CA . SER A 1 249 ? 9.387 5.337 10.822 1.00 66.00 249 SER A CA 1
ATOM 1959 C C . SER A 1 249 ? 8.193 6.150 10.320 1.00 66.00 249 SER A C 1
ATOM 1961 O O . SER A 1 249 ? 7.169 5.537 10.011 1.00 66.00 249 SER A O 1
ATOM 1963 N N . PRO A 1 250 ? 8.277 7.489 10.221 1.00 71.56 250 PRO A N 1
ATOM 1964 C CA . PRO A 1 250 ? 7.184 8.307 9.698 1.00 71.56 250 PRO A CA 1
ATOM 1965 C C . PRO A 1 250 ? 6.862 7.910 8.256 1.00 71.56 250 PRO A C 1
ATOM 1967 O O . PRO A 1 250 ? 7.761 7.724 7.449 1.00 71.56 250 PRO A O 1
ATOM 1970 N N . LEU A 1 251 ? 5.578 7.786 7.927 1.00 72.56 251 LEU A N 1
ATOM 1971 C CA . LEU A 1 251 ? 5.121 7.409 6.583 1.00 72.56 251 LEU A CA 1
ATOM 1972 C C . LEU A 1 251 ? 4.828 8.604 5.671 1.00 72.56 251 LEU A C 1
ATOM 1974 O O . LEU A 1 251 ? 4.309 8.438 4.572 1.00 72.56 251 LEU A O 1
ATOM 1978 N N . SER A 1 252 ? 5.118 9.820 6.129 1.00 68.56 252 SER A N 1
ATOM 1979 C CA . SER A 1 252 ? 4.729 11.072 5.471 1.00 68.56 252 SER A CA 1
ATOM 1980 C C . SER A 1 252 ? 5.410 11.337 4.127 1.00 68.56 252 SER A C 1
ATOM 1982 O O . SER A 1 252 ? 5.149 12.374 3.535 1.00 68.56 252 SER A O 1
ATOM 1984 N N . PHE A 1 253 ? 6.298 10.458 3.672 1.00 72.62 253 PHE A N 1
ATOM 1985 C CA . PHE A 1 253 ? 7.025 10.614 2.414 1.00 72.62 253 PHE A CA 1
ATOM 1986 C C . PHE A 1 253 ? 6.769 9.478 1.416 1.00 72.62 253 PHE A C 1
ATOM 1988 O O . PHE A 1 253 ? 7.005 9.655 0.228 1.00 72.62 253 PHE A O 1
ATOM 1995 N N . PHE A 1 254 ? 6.247 8.334 1.863 1.00 82.62 254 PHE A N 1
ATOM 1996 C CA . PHE A 1 254 ? 5.984 7.204 0.978 1.00 82.62 254 PHE A CA 1
ATOM 1997 C C . PHE A 1 254 ? 4.646 7.375 0.269 1.00 82.62 254 PHE A C 1
ATOM 1999 O O . PHE A 1 254 ? 3.635 7.589 0.936 1.00 82.62 254 PHE A O 1
ATOM 2006 N N . ALA A 1 255 ? 4.602 7.201 -1.051 1.00 89.62 255 ALA A N 1
ATOM 2007 C CA . ALA A 1 255 ? 3.347 6.979 -1.769 1.00 89.62 255 ALA A CA 1
ATOM 2008 C C . ALA A 1 255 ? 2.833 5.556 -1.497 1.00 89.62 255 ALA A C 1
ATOM 2010 O O . ALA A 1 255 ? 1.712 5.372 -1.025 1.00 89.62 255 ALA A O 1
ATOM 2011 N N . ALA A 1 256 ? 3.690 4.557 -1.684 1.00 92.56 256 ALA A N 1
ATOM 2012 C CA . ALA A 1 256 ? 3.464 3.184 -1.260 1.00 92.56 256 ALA A CA 1
ATOM 2013 C C . ALA A 1 256 ? 4.742 2.612 -0.629 1.00 92.56 256 ALA A C 1
ATOM 2015 O O . ALA A 1 256 ? 5.789 3.250 -0.687 1.00 92.56 256 ALA A O 1
ATOM 2016 N N . PHE A 1 257 ? 4.633 1.469 0.044 1.00 90.81 257 PHE A N 1
ATOM 2017 C CA . PHE A 1 257 ? 5.768 0.770 0.643 1.00 90.81 257 PHE A CA 1
ATOM 2018 C C . PHE A 1 257 ? 5.452 -0.711 0.896 1.00 90.81 257 PHE A C 1
ATOM 2020 O O . PHE A 1 257 ? 4.288 -1.117 0.995 1.00 90.81 257 PHE A O 1
ATOM 2027 N N . VAL A 1 258 ? 6.492 -1.511 1.120 1.00 89.31 258 VAL A N 1
ATOM 2028 C CA . VAL A 1 258 ? 6.401 -2.888 1.632 1.00 89.31 258 VAL A CA 1
ATOM 2029 C C . VAL A 1 258 ? 7.209 -3.053 2.921 1.00 89.31 258 VAL A C 1
ATOM 2031 O O . VAL A 1 258 ? 8.053 -2.224 3.263 1.00 89.31 258 VAL A O 1
ATOM 2034 N N . ASP A 1 259 ? 6.972 -4.129 3.677 1.00 85.25 259 ASP A N 1
ATOM 2035 C CA . ASP A 1 259 ? 7.775 -4.409 4.873 1.00 85.25 259 ASP A CA 1
ATOM 2036 C C . ASP A 1 259 ? 9.061 -5.163 4.519 1.00 85.25 259 ASP A C 1
ATOM 2038 O O . ASP A 1 259 ? 9.137 -6.382 4.647 1.00 85.25 259 ASP A O 1
ATOM 2042 N N . ALA A 1 260 ? 10.111 -4.427 4.152 1.00 75.19 260 ALA A N 1
ATOM 2043 C CA . ALA A 1 260 ? 11.414 -5.008 3.809 1.00 75.19 260 ALA A CA 1
ATOM 2044 C C . ALA A 1 260 ? 12.027 -5.890 4.922 1.00 75.19 260 ALA A C 1
ATOM 2046 O O . ALA A 1 260 ? 12.876 -6.736 4.657 1.00 75.19 260 ALA A O 1
ATOM 2047 N N . ARG A 1 261 ? 11.598 -5.734 6.184 1.00 73.75 261 ARG A N 1
ATOM 2048 C CA . ARG A 1 261 ? 12.071 -6.570 7.306 1.00 73.75 261 ARG A CA 1
ATOM 2049 C C . ARG A 1 261 ? 11.363 -7.920 7.392 1.00 73.75 261 ARG A C 1
ATOM 2051 O O . ARG A 1 261 ? 11.813 -8.786 8.140 1.00 73.75 261 ARG A O 1
ATOM 2058 N N . ASN A 1 262 ? 10.254 -8.098 6.681 1.00 79.88 262 ASN A N 1
ATOM 2059 C CA . ASN A 1 262 ? 9.531 -9.355 6.607 1.00 79.88 262 ASN A CA 1
ATOM 2060 C C . ASN A 1 262 ? 9.444 -9.808 5.144 1.00 79.88 262 ASN A C 1
ATOM 2062 O O . ASN A 1 262 ? 8.441 -9.558 4.485 1.00 79.88 262 ASN A O 1
ATOM 2066 N N . PRO A 1 263 ? 10.444 -10.546 4.634 1.00 75.81 263 PRO A N 1
ATOM 2067 C CA . PRO A 1 263 ? 10.481 -10.956 3.228 1.00 75.81 263 PRO A CA 1
ATOM 2068 C C . PRO A 1 263 ? 9.380 -11.958 2.840 1.00 75.81 263 PRO A C 1
ATOM 2070 O O . PRO A 1 263 ? 9.280 -12.339 1.678 1.00 75.81 263 PRO A O 1
ATOM 2073 N N . LYS A 1 264 ? 8.583 -12.441 3.805 1.00 83.00 264 LYS A N 1
ATOM 2074 C CA . LYS A 1 264 ? 7.387 -13.256 3.544 1.00 83.00 264 LYS A CA 1
ATOM 2075 C C . LYS A 1 264 ? 6.125 -12.408 3.379 1.00 83.00 264 LYS A C 1
ATOM 2077 O O . LYS A 1 264 ? 5.105 -12.933 2.945 1.00 83.00 264 LYS A O 1
ATOM 2082 N N . ASP A 1 265 ? 6.170 -11.142 3.783 1.00 85.88 265 ASP A N 1
ATOM 2083 C CA . ASP A 1 265 ? 5.059 -10.217 3.646 1.00 85.88 265 ASP A CA 1
ATOM 2084 C C . ASP A 1 265 ? 5.113 -9.535 2.281 1.00 85.88 265 ASP A C 1
ATOM 2086 O O . ASP A 1 265 ? 5.815 -8.550 2.076 1.00 85.88 265 ASP A O 1
ATOM 2090 N N . GLU A 1 266 ? 4.336 -10.063 1.341 1.00 90.19 266 GLU A N 1
ATOM 2091 C CA . GLU A 1 266 ? 4.188 -9.482 0.006 1.00 90.19 266 GLU A CA 1
ATOM 2092 C C . GLU A 1 266 ? 3.152 -8.344 -0.052 1.00 90.19 266 GLU A C 1
ATOM 2094 O O . GLU A 1 266 ? 2.722 -7.948 -1.139 1.00 90.19 266 GLU A O 1
ATOM 2099 N N . THR A 1 267 ? 2.702 -7.842 1.102 1.00 91.94 267 THR A N 1
ATOM 2100 C CA . THR A 1 267 ? 1.685 -6.792 1.175 1.00 91.94 267 THR A CA 1
ATOM 2101 C C . THR A 1 267 ? 2.229 -5.456 0.690 1.00 91.94 267 THR A C 1
ATOM 2103 O O . THR A 1 267 ? 3.153 -4.904 1.292 1.00 91.94 267 THR A O 1
ATOM 2106 N N . VAL A 1 268 ? 1.580 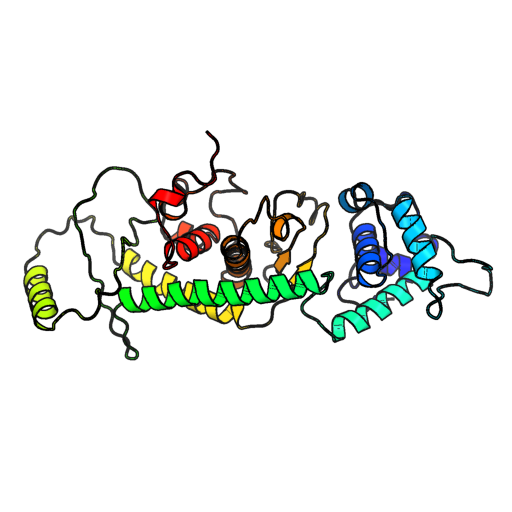-4.887 -0.326 1.00 93.75 268 VAL A N 1
ATOM 2107 C CA . VAL A 1 268 ? 1.835 -3.513 -0.775 1.00 93.75 268 VAL A CA 1
ATOM 2108 C C . VAL A 1 268 ? 0.933 -2.560 -0.002 1.00 93.75 268 VAL A C 1
ATOM 2110 O O . VAL A 1 268 ? -0.290 -2.710 0.022 1.00 93.75 268 VAL A O 1
ATOM 2113 N N . ARG A 1 269 ? 1.531 -1.576 0.660 1.00 92.56 269 ARG A N 1
ATOM 2114 C CA . ARG A 1 269 ? 0.826 -0.618 1.510 1.00 92.56 269 ARG A CA 1
ATOM 2115 C C . ARG A 1 269 ? 0.814 0.731 0.833 1.00 92.56 269 ARG A C 1
ATOM 2117 O O . ARG A 1 269 ? 1.861 1.242 0.473 1.00 92.56 269 ARG A O 1
ATOM 2124 N N . PHE A 1 270 ? -0.362 1.307 0.684 1.00 92.75 270 PHE A N 1
ATOM 2125 C CA . PHE A 1 270 ? -0.573 2.579 0.013 1.00 92.75 270 PHE A CA 1
ATOM 2126 C C . PHE A 1 270 ? -0.876 3.628 1.066 1.00 92.75 270 PHE A C 1
ATOM 2128 O O . PHE A 1 270 ? -1.688 3.391 1.962 1.00 92.75 270 PHE A O 1
ATOM 2135 N N . THR A 1 271 ? -0.242 4.787 0.973 1.00 89.00 271 THR A N 1
ATOM 2136 C CA . THR A 1 271 ? -0.532 5.908 1.864 1.00 89.00 271 THR A CA 1
ATOM 2137 C C . THR A 1 271 ? -1.463 6.901 1.184 1.00 89.00 271 THR A C 1
ATOM 2139 O O . THR A 1 271 ? -1.798 6.775 0.006 1.00 89.00 271 THR A O 1
ATOM 2142 N N . ARG A 1 272 ? -1.867 7.945 1.912 1.00 86.00 272 ARG A N 1
ATOM 2143 C CA . ARG A 1 272 ? -2.586 9.082 1.322 1.00 86.00 272 ARG A CA 1
ATOM 2144 C C . ARG A 1 272 ? -1.853 9.716 0.129 1.00 86.00 272 ARG A C 1
ATOM 2146 O O . ARG A 1 272 ? -2.522 10.225 -0.757 1.00 86.00 272 ARG A O 1
ATOM 2153 N N . HIS A 1 273 ? -0.517 9.689 0.110 1.00 87.56 273 HIS A N 1
ATOM 2154 C CA . HIS A 1 273 ? 0.284 10.349 -0.923 1.00 87.56 273 HIS A CA 1
ATOM 2155 C C . HIS A 1 273 ? 0.162 9.652 -2.274 1.00 87.56 273 HIS A C 1
ATOM 2157 O O . HIS A 1 273 ? 0.247 10.312 -3.300 1.00 87.56 273 HIS A O 1
ATOM 2163 N N . TYR A 1 274 ? -0.148 8.353 -2.280 1.00 93.19 274 TYR A N 1
ATOM 2164 C CA . TYR A 1 274 ? -0.475 7.636 -3.508 1.00 93.19 274 TYR A CA 1
ATOM 2165 C C . TYR A 1 274 ? -1.670 8.239 -4.255 1.00 93.19 274 TYR A C 1
ATOM 2167 O O . TYR A 1 274 ? -1.716 8.217 -5.477 1.00 93.19 274 TYR A O 1
ATOM 2175 N N . PHE A 1 275 ? -2.641 8.770 -3.511 1.00 91.94 275 PHE A N 1
ATOM 2176 C CA . PHE A 1 275 ? -3.895 9.313 -4.037 1.00 91.94 275 PHE A CA 1
ATOM 2177 C C . PHE A 1 275 ? -3.863 10.837 -4.199 1.00 91.94 275 PHE A C 1
ATOM 2179 O O . PHE A 1 275 ? -4.878 11.436 -4.541 1.00 91.94 275 PHE A O 1
ATOM 2186 N N . ASP A 1 276 ? -2.733 11.472 -3.893 1.00 86.88 276 ASP A N 1
ATOM 2187 C CA . ASP A 1 276 ? -2.583 12.919 -3.949 1.00 86.88 276 ASP A CA 1
ATOM 2188 C C . ASP A 1 276 ? -2.109 13.326 -5.346 1.00 86.88 276 ASP A C 1
ATOM 2190 O O . ASP A 1 276 ? -0.970 13.056 -5.717 1.00 86.88 276 ASP A O 1
ATOM 2194 N N . GLU A 1 277 ? -2.969 13.985 -6.121 1.00 89.44 277 GLU A N 1
ATOM 2195 C CA . GLU A 1 277 ? -2.668 14.421 -7.492 1.00 89.44 277 GLU A CA 1
ATOM 2196 C C . GLU A 1 277 ? -1.519 15.439 -7.571 1.00 89.44 277 GLU A C 1
ATOM 2198 O O . GLU A 1 277 ? -0.954 15.644 -8.642 1.00 89.44 277 GLU A O 1
ATOM 2203 N N . GLN A 1 278 ? -1.139 16.083 -6.464 1.00 86.06 278 GLN A N 1
ATOM 2204 C CA . GLN A 1 278 ? 0.027 16.971 -6.446 1.00 86.06 278 GLN A CA 1
ATOM 2205 C C . GLN A 1 278 ? 1.344 16.199 -6.337 1.00 86.06 278 GLN A C 1
ATOM 2207 O O . GLN A 1 278 ? 2.392 16.729 -6.699 1.00 86.06 278 GLN A O 1
ATOM 2212 N N . ILE A 1 279 ? 1.296 14.969 -5.820 1.00 81.62 279 ILE A N 1
ATOM 2213 C CA . ILE A 1 279 ? 2.469 14.121 -5.574 1.00 81.62 279 ILE A CA 1
ATOM 2214 C C . ILE A 1 279 ? 2.564 13.024 -6.630 1.00 81.62 279 ILE A C 1
ATOM 2216 O O . ILE A 1 279 ? 3.641 12.775 -7.159 1.00 81.62 279 ILE A O 1
ATOM 2220 N N . MET A 1 280 ? 1.432 12.406 -6.960 1.00 87.00 280 MET A N 1
ATOM 2221 C CA . MET A 1 280 ? 1.286 11.342 -7.948 1.00 87.00 280 MET A CA 1
ATOM 2222 C C . MET A 1 280 ? 0.312 11.795 -9.050 1.00 87.00 280 MET A C 1
ATOM 2224 O O . MET A 1 280 ? -0.828 11.316 -9.114 1.00 87.00 280 MET A O 1
ATOM 2228 N N . PRO A 1 281 ? 0.730 12.754 -9.900 1.00 86.56 281 PRO A N 1
ATOM 2229 C CA . PRO A 1 281 ? -0.167 13.467 -10.807 1.00 86.56 281 PRO A CA 1
ATOM 2230 C C . PRO A 1 281 ? -0.731 12.594 -11.923 1.00 86.56 281 PRO A C 1
ATOM 2232 O O . PRO A 1 281 ? -1.793 12.904 -12.463 1.00 86.56 281 PRO A O 1
ATOM 2235 N N . THR A 1 282 ? -0.049 11.508 -12.295 1.00 92.06 282 THR A N 1
ATOM 2236 C CA . THR A 1 282 ? -0.477 10.665 -13.413 1.00 92.06 282 THR A CA 1
ATOM 2237 C C . THR A 1 282 ? -0.720 9.216 -13.009 1.00 92.06 282 THR A C 1
ATOM 2239 O O . THR A 1 282 ? -0.222 8.713 -12.001 1.00 92.06 282 THR A O 1
ATOM 2242 N N . GLN A 1 283 ? -1.496 8.516 -13.841 1.00 94.94 283 GLN A N 1
ATOM 2243 C CA . GLN A 1 283 ? -1.669 7.071 -13.714 1.00 94.94 283 GLN A CA 1
ATOM 2244 C C . GLN A 1 283 ? -0.342 6.319 -13.895 1.00 94.94 283 GLN A C 1
ATOM 2246 O O . GLN A 1 283 ? -0.134 5.298 -13.248 1.00 94.94 283 GLN A O 1
ATOM 2251 N N . ASP A 1 284 ? 0.558 6.822 -14.745 1.00 93.62 284 ASP A N 1
ATOM 2252 C CA . ASP A 1 284 ? 1.858 6.195 -14.998 1.00 93.62 284 ASP A CA 1
ATOM 2253 C C . ASP A 1 284 ? 2.761 6.271 -13.763 1.00 93.62 284 ASP A C 1
ATOM 2255 O O . ASP A 1 284 ? 3.398 5.269 -13.438 1.00 93.62 284 ASP A O 1
ATOM 2259 N N . ASP A 1 285 ? 2.746 7.393 -13.032 1.00 89.19 285 ASP A N 1
ATOM 2260 C CA . ASP A 1 285 ? 3.479 7.538 -11.766 1.00 89.19 285 ASP A CA 1
ATOM 2261 C C . ASP A 1 285 ? 2.974 6.511 -10.743 1.00 89.19 285 ASP A C 1
ATOM 2263 O O . ASP A 1 285 ? 3.739 5.735 -10.172 1.00 89.19 285 ASP A O 1
ATOM 2267 N N . ARG A 1 286 ? 1.652 6.431 -10.556 1.00 95.19 286 ARG A N 1
ATOM 2268 C CA . ARG A 1 286 ? 1.046 5.480 -9.613 1.00 95.19 286 ARG A CA 1
ATOM 2269 C C . ARG A 1 286 ? 1.285 4.027 -10.008 1.00 95.19 286 ARG A C 1
ATOM 2271 O O . ARG A 1 286 ? 1.568 3.192 -9.147 1.00 95.19 286 ARG A O 1
ATOM 2278 N N . ALA A 1 287 ? 1.182 3.714 -11.296 1.00 96.69 287 ALA A N 1
ATOM 2279 C CA . ALA A 1 287 ? 1.413 2.380 -11.830 1.00 96.69 287 ALA A CA 1
ATOM 2280 C C . ALA A 1 287 ? 2.874 1.948 -11.677 1.00 96.69 287 ALA A C 1
ATOM 2282 O O . ALA A 1 287 ? 3.143 0.805 -11.294 1.00 96.69 287 ALA A O 1
ATOM 2283 N N . VAL A 1 288 ? 3.829 2.845 -11.936 1.00 93.06 288 VAL A N 1
ATOM 2284 C CA . VAL A 1 288 ? 5.241 2.507 -11.772 1.00 93.06 288 VAL A CA 1
ATOM 2285 C C . VAL A 1 288 ? 5.621 2.360 -10.301 1.00 93.06 288 VAL A C 1
ATOM 2287 O O . VAL A 1 288 ? 6.363 1.437 -9.979 1.00 93.06 288 VAL A O 1
ATOM 2290 N N . THR A 1 289 ? 5.022 3.138 -9.393 1.00 93.69 289 THR A N 1
ATOM 2291 C CA . THR A 1 289 ? 5.159 2.907 -7.948 1.00 93.69 289 THR A CA 1
ATOM 2292 C C . THR A 1 289 ? 4.657 1.518 -7.541 1.00 93.69 289 THR A C 1
ATOM 2294 O O . THR A 1 289 ? 5.305 0.842 -6.749 1.00 93.69 289 THR A O 1
ATOM 2297 N N . VAL A 1 290 ? 3.553 1.011 -8.109 1.00 96.25 290 VAL A N 1
ATOM 2298 C CA . VAL A 1 290 ? 3.133 -0.383 -7.844 1.00 96.25 290 VAL A CA 1
ATOM 2299 C C . VAL A 1 290 ? 4.204 -1.370 -8.301 1.00 96.25 290 VAL A C 1
ATOM 2301 O O . VAL A 1 290 ? 4.531 -2.304 -7.570 1.00 96.25 290 VAL A O 1
ATOM 2304 N N . ALA A 1 291 ? 4.750 -1.184 -9.505 1.00 95.88 291 ALA A N 1
ATOM 2305 C CA . ALA A 1 291 ? 5.802 -2.051 -10.023 1.00 95.88 291 ALA A CA 1
ATOM 2306 C C . ALA A 1 291 ? 7.067 -1.998 -9.147 1.00 95.88 291 ALA A C 1
ATOM 2308 O O . ALA A 1 291 ? 7.622 -3.050 -8.836 1.00 95.88 291 ALA A O 1
ATOM 2309 N N . HIS A 1 292 ? 7.458 -0.806 -8.687 1.00 93.12 292 HIS A N 1
ATOM 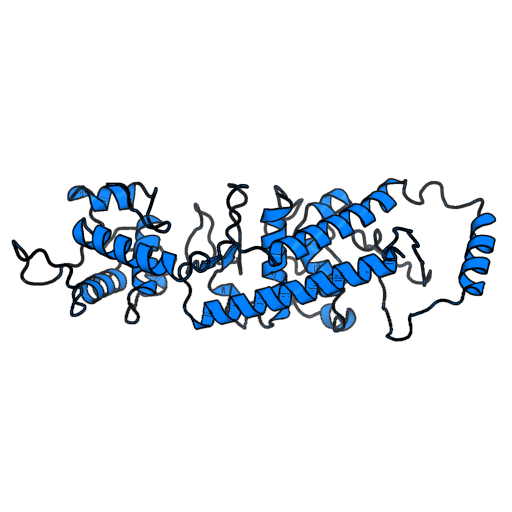2310 C CA . HIS A 1 292 ? 8.544 -0.587 -7.732 1.00 93.12 292 HIS A CA 1
ATOM 2311 C C . HIS A 1 292 ? 8.342 -1.409 -6.457 1.00 93.12 292 HIS A C 1
ATOM 2313 O O . HIS A 1 292 ? 9.199 -2.210 -6.081 1.00 93.12 292 HIS A O 1
ATOM 2319 N N . GLU A 1 293 ? 7.181 -1.273 -5.813 1.00 93.50 293 GLU A N 1
ATOM 2320 C CA . GLU A 1 293 ? 6.885 -2.010 -4.583 1.00 93.50 293 GLU A CA 1
ATOM 2321 C C . GLU A 1 293 ? 6.868 -3.525 -4.807 1.00 93.50 293 GLU A C 1
ATOM 2323 O O . GLU A 1 293 ? 7.319 -4.303 -3.962 1.00 93.50 293 GLU A O 1
ATOM 2328 N N . ARG A 1 294 ? 6.423 -3.979 -5.983 1.00 94.12 294 ARG A N 1
ATOM 2329 C CA . ARG A 1 294 ? 6.499 -5.399 -6.337 1.00 94.12 294 ARG A CA 1
ATOM 2330 C C . ARG A 1 294 ? 7.934 -5.887 -6.516 1.00 94.12 294 ARG A C 1
ATOM 2332 O O . ARG A 1 294 ? 8.206 -7.014 -6.096 1.00 94.12 294 ARG A O 1
ATOM 2339 N N . CYS A 1 295 ? 8.856 -5.076 -7.034 1.00 91.38 295 CYS A N 1
ATOM 2340 C CA . CYS A 1 295 ? 10.275 -5.438 -7.107 1.00 91.38 295 CYS A CA 1
ATOM 2341 C C . CYS A 1 295 ? 10.844 -5.786 -5.723 1.00 91.38 295 CYS A C 1
ATOM 2343 O O . CYS A 1 295 ? 11.510 -6.815 -5.591 1.00 91.38 295 CYS A O 1
ATOM 2345 N N . HIS A 1 296 ? 10.514 -5.005 -4.683 1.00 88.31 296 HIS A N 1
ATOM 2346 C CA . HIS A 1 296 ? 10.925 -5.317 -3.305 1.00 88.31 296 HIS A CA 1
ATOM 2347 C C . HIS A 1 296 ? 10.444 -6.709 -2.868 1.00 88.31 296 HIS A C 1
ATOM 2349 O O . HIS A 1 296 ? 11.215 -7.489 -2.309 1.00 88.31 296 HIS A O 1
ATOM 2355 N N . THR A 1 297 ? 9.186 -7.058 -3.162 1.00 88.56 297 THR A N 1
ATOM 2356 C CA . THR A 1 297 ? 8.607 -8.352 -2.747 1.00 88.56 297 THR A CA 1
ATOM 2357 C C . THR A 1 297 ? 9.149 -9.550 -3.529 1.00 88.56 297 THR A C 1
ATOM 2359 O O . THR A 1 297 ? 9.380 -10.610 -2.948 1.00 88.56 297 THR A O 1
ATOM 2362 N N . ILE A 1 298 ? 9.370 -9.401 -4.839 1.00 89.50 298 ILE A N 1
ATOM 2363 C CA . ILE A 1 298 ? 9.695 -10.525 -5.727 1.00 89.50 298 ILE A CA 1
ATOM 2364 C C . ILE A 1 298 ? 11.186 -10.809 -5.766 1.00 89.50 298 ILE A C 1
ATOM 2366 O O . ILE A 1 298 ? 11.587 -11.971 -5.703 1.00 89.50 298 ILE A O 1
ATOM 2370 N N . PHE A 1 299 ? 12.012 -9.769 -5.830 1.00 85.06 299 PHE A N 1
ATOM 2371 C CA . PHE A 1 299 ? 13.461 -9.946 -5.896 1.00 85.06 299 PHE A CA 1
ATOM 2372 C C . PHE A 1 299 ? 14.086 -10.081 -4.514 1.00 85.06 299 PHE A C 1
ATOM 2374 O O . PHE A 1 299 ? 15.256 -10.440 -4.409 1.00 85.06 299 PHE A O 1
ATOM 2381 N N . ARG A 1 300 ? 13.310 -9.818 -3.448 1.00 74.56 300 ARG A N 1
ATOM 2382 C CA . ARG A 1 300 ? 13.801 -9.773 -2.062 1.00 74.56 300 ARG A CA 1
ATOM 2383 C C . ARG A 1 300 ? 15.071 -8.936 -1.965 1.00 74.56 300 ARG A C 1
ATOM 2385 O O . ARG A 1 300 ? 16.016 -9.301 -1.264 1.00 74.56 300 ARG A O 1
ATOM 2392 N N . ALA A 1 301 ? 15.094 -7.849 -2.731 1.00 63.38 301 ALA A N 1
ATOM 2393 C CA . ALA A 1 301 ? 16.203 -6.929 -2.764 1.00 63.38 301 ALA A CA 1
ATOM 2394 C C . ALA A 1 301 ? 16.313 -6.290 -1.374 1.00 63.38 301 ALA A C 1
ATOM 2396 O O . ALA A 1 301 ? 15.540 -5.409 -1.002 1.00 63.38 301 ALA A O 1
ATOM 2397 N N . ASN A 1 302 ? 17.217 -6.835 -0.555 1.00 51.06 302 ASN A N 1
ATOM 2398 C CA . ASN A 1 302 ? 17.499 -6.323 0.773 1.00 51.06 302 ASN A CA 1
ATOM 2399 C C . ASN A 1 302 ? 18.369 -5.086 0.617 1.00 51.06 302 ASN A C 1
ATOM 2401 O O . ASN A 1 302 ? 19.533 -5.177 0.235 1.00 51.06 302 ASN A O 1
ATOM 2405 N N . GLY A 1 303 ? 17.798 -3.948 0.980 1.00 49.66 303 GLY A N 1
ATOM 2406 C CA . GLY A 1 303 ? 18.468 -2.673 0.845 1.00 49.66 303 GLY A CA 1
ATOM 2407 C C . GLY A 1 303 ? 18.097 -2.010 -0.466 1.00 49.66 303 GLY A C 1
ATOM 2408 O O . GLY A 1 303 ? 18.115 -2.607 -1.532 1.00 49.66 303 GLY A O 1
ATOM 2409 N N . HIS A 1 304 ? 17.780 -0.732 -0.348 1.00 50.72 304 HIS A N 1
ATOM 2410 C CA . HIS A 1 304 ? 18.101 0.213 -1.395 1.00 50.72 304 HIS A CA 1
ATOM 2411 C C . HIS A 1 304 ? 19.637 0.216 -1.481 1.00 50.72 304 HIS A C 1
ATOM 2413 O O . HIS A 1 304 ? 20.263 0.685 -0.523 1.00 50.72 304 HIS A O 1
ATOM 2419 N N . PRO A 1 305 ? 20.290 -0.359 -2.507 1.00 37.31 305 PRO A N 1
ATOM 2420 C CA . PRO A 1 305 ? 21.743 -0.307 -2.562 1.00 37.31 305 PRO A CA 1
ATOM 2421 C C . PRO A 1 305 ? 22.148 1.162 -2.759 1.00 37.31 305 PRO A C 1
ATOM 2423 O O . PRO A 1 305 ? 21.888 1.755 -3.798 1.00 37.31 305 PRO A O 1
ATOM 2426 N N . GLY A 1 306 ? 22.721 1.774 -1.717 1.00 36.31 306 GLY A N 1
ATOM 2427 C CA . GLY A 1 306 ? 23.378 3.085 -1.791 1.00 36.31 306 GLY A CA 1
ATOM 2428 C C . GLY A 1 306 ? 22.512 4.343 -1.626 1.00 36.31 306 GLY A C 1
ATOM 2429 O O . GLY A 1 306 ? 23.077 5.430 -1.545 1.00 36.31 306 GLY A O 1
ATOM 2430 N N . THR A 1 307 ? 21.185 4.245 -1.500 1.00 36.00 307 THR A N 1
ATOM 2431 C CA . THR A 1 307 ? 20.294 5.419 -1.402 1.00 36.00 307 THR A CA 1
ATOM 2432 C C . THR A 1 307 ? 19.172 5.209 -0.395 1.00 36.00 307 THR A C 1
ATOM 2434 O O . THR A 1 307 ? 18.090 4.757 -0.760 1.00 36.00 307 THR A O 1
ATOM 2437 N N . GLY A 1 308 ? 19.380 5.535 0.882 1.00 38.31 308 GLY A N 1
ATOM 2438 C CA . GLY A 1 308 ? 18.224 5.743 1.759 1.00 38.31 308 GLY A CA 1
ATOM 2439 C C . GLY A 1 308 ? 17.389 6.866 1.162 1.00 38.31 308 GLY A C 1
ATOM 2440 O O . GLY A 1 308 ? 17.968 7.931 1.013 1.00 38.31 308 GLY A O 1
ATOM 2441 N N . ASP A 1 309 ? 16.142 6.599 0.749 1.00 44.88 309 ASP A N 1
ATOM 2442 C CA . ASP A 1 309 ? 15.170 7.559 0.187 1.00 44.88 309 ASP A CA 1
ATOM 2443 C C . ASP A 1 309 ? 15.825 8.800 -0.420 1.00 44.88 309 ASP A C 1
ATOM 2445 O O . ASP A 1 309 ? 15.586 9.917 0.040 1.00 44.88 309 ASP A O 1
ATOM 2449 N N . ASN A 1 310 ? 16.781 8.608 -1.338 1.00 42.31 310 ASN A N 1
ATOM 2450 C CA . ASN A 1 310 ? 17.703 9.691 -1.640 1.00 42.31 310 ASN A CA 1
ATOM 2451 C C . ASN A 1 310 ? 16.901 10.692 -2.469 1.00 42.31 310 ASN A C 1
ATOM 2453 O O . ASN A 1 310 ? 16.510 10.352 -3.585 1.00 42.31 310 ASN A O 1
ATOM 2457 N N . PRO A 1 311 ? 16.604 11.892 -1.942 1.00 44.81 311 PRO A N 1
ATOM 2458 C CA . PRO A 1 311 ? 15.588 12.791 -2.490 1.00 44.81 311 PRO A CA 1
ATOM 2459 C C . PRO A 1 311 ? 16.018 13.440 -3.812 1.00 44.81 311 PRO A C 1
ATOM 2461 O O . PRO A 1 311 ? 15.404 14.405 -4.266 1.00 44.81 311 PRO A O 1
ATOM 2464 N N . PHE A 1 312 ? 17.104 12.966 -4.423 1.00 49.09 312 PHE A N 1
ATOM 2465 C CA . PHE A 1 312 ? 17.542 13.446 -5.716 1.00 49.09 312 PHE A CA 1
ATOM 2466 C C . PHE A 1 312 ? 16.540 12.974 -6.755 1.00 49.09 312 PHE A C 1
ATOM 2468 O O . PHE A 1 312 ? 16.383 11.775 -6.979 1.00 49.09 312 PHE A O 1
ATOM 2475 N N . CYS A 1 313 ? 15.856 13.923 -7.393 1.00 53.75 313 CYS A N 1
ATOM 2476 C CA . CYS A 1 313 ? 15.006 13.581 -8.512 1.00 53.75 313 CYS A CA 1
ATOM 2477 C C . CYS A 1 313 ? 15.908 13.035 -9.629 1.00 53.75 313 CYS A C 1
ATOM 2479 O O . CYS A 1 313 ? 16.717 13.727 -10.256 1.00 53.75 313 CYS A O 1
ATOM 2481 N N . VAL A 1 314 ? 15.836 11.725 -9.807 1.00 55.25 314 VAL A N 1
ATOM 2482 C CA . VAL A 1 314 ? 16.570 11.051 -10.857 1.00 55.25 314 VAL A CA 1
ATOM 2483 C C . VAL A 1 314 ? 15.732 11.164 -12.110 1.00 55.25 314 VAL A C 1
ATOM 2485 O O . VAL A 1 314 ? 14.600 10.693 -12.185 1.00 55.25 314 VAL A O 1
ATOM 2488 N N . THR A 1 315 ? 16.298 11.804 -13.124 1.00 58.16 315 THR A N 1
ATOM 2489 C CA . THR A 1 315 ? 15.735 11.721 -14.465 1.00 58.16 315 THR A CA 1
ATOM 2490 C C . THR A 1 315 ? 15.834 10.257 -14.913 1.00 58.16 315 THR A C 1
ATOM 2492 O O . THR A 1 315 ? 16.955 9.749 -14.976 1.00 58.16 315 THR A O 1
ATOM 2495 N N . PRO A 1 316 ? 14.730 9.566 -15.264 1.00 59.22 316 PRO A N 1
ATOM 2496 C CA . PRO A 1 316 ? 14.752 8.112 -15.455 1.00 59.22 316 PRO A CA 1
ATOM 2497 C C . PRO A 1 316 ? 15.815 7.610 -16.448 1.00 59.22 316 PRO A C 1
ATOM 2499 O O . PRO A 1 316 ? 16.475 6.605 -16.210 1.00 59.22 316 PRO A O 1
ATOM 2502 N N . HIS A 1 317 ? 16.050 8.354 -17.535 1.00 60.88 317 HIS A N 1
ATOM 2503 C CA . HIS A 1 317 ? 17.072 8.029 -18.539 1.00 60.88 317 HIS A CA 1
ATOM 2504 C C . HIS A 1 317 ? 18.503 8.477 -18.181 1.00 60.88 317 HIS A C 1
ATOM 2506 O O . HIS A 1 317 ? 19.398 8.381 -19.017 1.00 60.88 317 HIS A O 1
ATOM 2512 N N . LEU A 1 318 ? 18.735 9.030 -16.991 1.00 56.97 318 LEU A N 1
ATOM 2513 C CA . LEU A 1 318 ? 20.074 9.343 -16.482 1.00 56.97 318 LEU A CA 1
ATOM 2514 C C . LEU A 1 318 ? 20.518 8.345 -15.406 1.00 56.97 318 LEU A C 1
ATOM 2516 O O . LEU A 1 318 ? 21.716 8.093 -15.271 1.00 56.97 318 LEU A O 1
ATOM 2520 N N . GLY A 1 319 ? 19.559 7.728 -14.708 1.00 62.50 319 GLY A N 1
ATOM 2521 C CA . GLY A 1 319 ? 19.829 6.815 -13.604 1.00 62.50 319 GLY A CA 1
ATOM 2522 C C . GLY A 1 319 ? 20.455 7.515 -12.396 1.00 62.50 319 GLY A C 1
ATOM 2523 O O . GLY A 1 319 ? 20.660 8.730 -12.383 1.00 62.50 319 GLY A O 1
ATOM 2524 N N . ASP A 1 320 ? 20.752 6.735 -11.365 1.00 65.62 320 ASP A N 1
ATOM 2525 C CA . ASP A 1 320 ? 21.395 7.237 -10.155 1.00 65.62 320 ASP A CA 1
ATOM 2526 C C . ASP A 1 320 ? 22.921 7.273 -10.326 1.00 65.62 320 ASP A C 1
ATOM 2528 O O . ASP A 1 320 ? 23.532 6.226 -10.552 1.00 65.62 320 ASP A O 1
ATOM 2532 N N . PRO A 1 321 ? 23.585 8.433 -10.187 1.00 66.88 321 PRO A N 1
ATOM 2533 C CA . PRO A 1 321 ? 25.044 8.491 -10.236 1.00 66.88 321 PRO A CA 1
ATOM 2534 C C . PRO A 1 321 ? 25.740 7.672 -9.132 1.00 66.88 321 PRO A C 1
ATOM 2536 O O . PRO A 1 321 ? 26.936 7.406 -9.263 1.00 66.88 321 PRO A O 1
ATOM 2539 N N . ASN A 1 322 ? 25.028 7.287 -8.067 1.00 68.00 322 ASN A N 1
ATOM 2540 C CA . ASN A 1 322 ? 25.556 6.488 -6.958 1.00 68.00 322 ASN A CA 1
ATOM 2541 C C . ASN A 1 322 ? 25.475 4.975 -7.194 1.00 68.00 322 ASN A C 1
ATOM 2543 O O . ASN A 1 322 ? 26.124 4.226 -6.470 1.00 68.00 322 ASN A O 1
ATOM 2547 N N . VAL A 1 323 ? 24.720 4.518 -8.195 1.00 68.31 323 VAL A N 1
ATOM 2548 C CA . VAL A 1 323 ? 24.698 3.108 -8.598 1.00 68.31 323 VAL A CA 1
ATOM 2549 C C . VAL A 1 323 ? 25.804 2.900 -9.629 1.00 68.31 323 VAL A C 1
ATOM 2551 O O . VAL A 1 323 ? 25.778 3.440 -10.738 1.00 68.31 323 VAL A O 1
ATOM 2554 N N . THR A 1 324 ? 26.829 2.150 -9.236 1.00 70.94 324 THR A N 1
ATOM 2555 C CA . THR A 1 324 ? 28.113 2.074 -9.944 1.00 70.94 324 THR A CA 1
ATOM 2556 C C . THR A 1 324 ? 28.359 0.751 -10.658 1.00 70.94 324 THR A C 1
ATOM 2558 O O . THR A 1 324 ? 29.269 0.688 -11.490 1.00 70.94 324 THR A O 1
ATOM 2561 N N . SER A 1 325 ? 27.549 -0.275 -10.382 1.00 71.06 325 SER A N 1
ATOM 2562 C CA . SER A 1 325 ? 27.623 -1.594 -11.020 1.00 71.06 325 SER A CA 1
ATOM 2563 C C . SER A 1 325 ? 26.260 -2.095 -11.512 1.00 71.06 325 SER A C 1
ATOM 2565 O O . SER A 1 325 ? 25.205 -1.635 -11.069 1.00 71.06 325 SER A O 1
ATOM 2567 N N . SER A 1 326 ? 26.276 -3.063 -12.434 1.00 72.25 326 SER A N 1
ATOM 2568 C CA . SER A 1 326 ? 25.061 -3.741 -12.902 1.00 72.25 326 SER A CA 1
ATOM 2569 C C . SER A 1 326 ? 24.394 -4.559 -11.796 1.00 72.25 326 SER A C 1
ATOM 2571 O O . SER A 1 326 ? 23.170 -4.598 -11.735 1.00 72.25 326 SER A O 1
ATOM 2573 N N . GLU A 1 327 ? 25.170 -5.157 -10.890 1.00 73.38 327 GLU A N 1
ATOM 2574 C CA . GLU A 1 327 ? 24.651 -5.875 -9.722 1.00 73.38 327 GLU A CA 1
ATOM 2575 C C . GLU A 1 327 ? 23.881 -4.932 -8.786 1.00 73.38 327 GLU A C 1
ATOM 2577 O O . GLU A 1 327 ? 22.744 -5.224 -8.421 1.00 73.38 327 GLU A O 1
ATOM 2582 N N . GLU A 1 328 ? 24.441 -3.755 -8.475 1.00 73.19 328 GLU A N 1
ATOM 2583 C CA . GLU A 1 328 ? 23.744 -2.725 -7.690 1.00 73.19 328 GLU A CA 1
ATOM 2584 C C . GLU A 1 328 ? 22.454 -2.265 -8.381 1.00 73.19 328 GLU A C 1
ATOM 2586 O O . GLU A 1 328 ? 21.423 -2.130 -7.725 1.00 73.19 328 GLU A O 1
ATOM 2591 N N . ALA A 1 329 ? 22.476 -2.071 -9.704 1.00 77.38 329 ALA A N 1
ATOM 2592 C CA . ALA A 1 329 ? 21.287 -1.680 -10.461 1.00 77.38 329 ALA A CA 1
ATOM 2593 C C . ALA A 1 329 ? 20.202 -2.771 -10.451 1.00 77.38 329 ALA A C 1
ATOM 2595 O O . ALA A 1 329 ? 19.027 -2.478 -10.234 1.00 77.38 329 ALA A O 1
ATOM 2596 N N . LEU A 1 330 ? 20.586 -4.038 -10.638 1.00 79.88 330 LEU A N 1
ATOM 2597 C CA . LEU A 1 330 ? 19.671 -5.185 -10.621 1.00 79.88 330 LEU A CA 1
ATOM 2598 C C . LEU A 1 330 ? 19.054 -5.431 -9.239 1.00 79.88 330 LEU A C 1
ATOM 2600 O O . LEU A 1 330 ? 17.967 -6.006 -9.159 1.00 79.88 330 LEU A O 1
ATOM 2604 N N . MET A 1 331 ? 19.710 -4.966 -8.176 1.00 79.50 331 MET A N 1
ATOM 2605 C CA . MET A 1 331 ? 19.221 -5.018 -6.798 1.00 79.50 331 MET A CA 1
ATOM 2606 C C . MET A 1 331 ? 18.514 -3.726 -6.356 1.00 79.50 331 MET A C 1
ATOM 2608 O O . MET A 1 331 ? 18.122 -3.626 -5.198 1.00 79.50 331 MET A O 1
ATOM 2612 N N . ASN A 1 332 ? 18.320 -2.743 -7.244 1.00 79.50 332 ASN A N 1
ATOM 2613 C CA . ASN A 1 332 ? 17.674 -1.471 -6.915 1.00 79.50 332 ASN A CA 1
ATOM 2614 C C . ASN A 1 332 ? 16.290 -1.338 -7.581 1.00 79.50 332 ASN A C 1
ATOM 2616 O O . ASN A 1 332 ? 16.213 -1.098 -8.787 1.00 79.50 332 ASN A O 1
ATOM 2620 N N . PRO A 1 333 ? 15.183 -1.407 -6.821 1.00 85.44 333 PRO A N 1
ATOM 2621 C CA . PRO A 1 333 ? 13.825 -1.211 -7.340 1.00 85.44 333 PRO A CA 1
ATOM 2622 C C . PRO A 1 333 ? 13.601 0.091 -8.119 1.00 85.44 333 PRO A C 1
ATOM 2624 O O . PRO A 1 333 ? 12.873 0.072 -9.112 1.00 85.44 333 PRO A O 1
ATOM 2627 N N . TYR A 1 334 ? 14.292 1.184 -7.771 1.00 81.38 334 TYR A N 1
ATOM 2628 C CA . TYR A 1 334 ? 14.225 2.429 -8.544 1.00 81.38 334 TYR A CA 1
ATOM 2629 C C . TYR A 1 334 ? 14.768 2.272 -9.967 1.00 81.38 334 TYR A C 1
ATOM 2631 O O . TYR A 1 334 ? 14.222 2.852 -10.902 1.00 81.38 334 TYR A O 1
ATOM 2639 N N . CYS A 1 335 ? 15.798 1.444 -10.169 1.00 83.31 335 CYS A N 1
ATOM 2640 C CA . CYS A 1 335 ? 16.303 1.171 -11.514 1.00 83.31 335 CYS A CA 1
ATOM 2641 C C . CYS A 1 335 ? 15.237 0.479 -12.374 1.00 83.31 335 CYS A C 1
ATOM 2643 O O . CYS A 1 335 ? 15.122 0.783 -13.563 1.00 83.31 335 CYS A O 1
ATOM 2645 N N . TYR A 1 336 ? 14.408 -0.385 -11.775 1.00 88.12 336 TYR A N 1
ATOM 2646 C CA . TYR A 1 336 ? 13.297 -1.006 -12.493 1.00 88.12 336 TYR A CA 1
ATOM 2647 C C . TYR A 1 336 ? 12.215 0.004 -12.849 1.00 88.12 336 TYR A C 1
ATOM 2649 O O . TYR A 1 336 ? 11.736 -0.001 -13.981 1.00 88.12 336 TYR A O 1
ATOM 2657 N N . GLU A 1 337 ? 11.842 0.862 -11.903 1.00 86.88 337 GLU A N 1
ATOM 2658 C CA . GLU A 1 337 ? 10.882 1.945 -12.111 1.00 86.88 337 GLU A CA 1
ATOM 2659 C C . GLU A 1 337 ? 11.319 2.869 -13.252 1.00 86.88 337 GLU A C 1
ATOM 2661 O O . GLU A 1 337 ? 10.586 3.057 -14.226 1.00 86.88 337 GLU A O 1
ATOM 2666 N N . TRP A 1 338 ? 12.548 3.382 -13.197 1.00 83.62 338 TRP A N 1
ATOM 2667 C CA . TRP A 1 338 ? 13.057 4.296 -14.214 1.00 83.62 338 TRP A CA 1
ATOM 2668 C C . TRP A 1 338 ? 13.127 3.656 -15.591 1.00 83.62 338 TRP A C 1
ATOM 2670 O O . TRP A 1 338 ? 12.773 4.289 -16.589 1.00 83.62 338 TRP A O 1
ATOM 2680 N N . PHE A 1 339 ? 13.539 2.393 -15.657 1.00 85.94 339 PHE A N 1
ATOM 2681 C CA . PHE A 1 339 ? 13.595 1.669 -16.915 1.00 85.94 339 PHE A CA 1
ATOM 2682 C C . PHE A 1 339 ? 12.194 1.349 -17.453 1.00 85.94 339 PHE A C 1
ATOM 2684 O O . PHE A 1 339 ? 11.972 1.469 -18.655 1.00 85.94 339 PHE A O 1
ATOM 2691 N N . ILE A 1 340 ? 11.209 1.055 -16.594 1.00 89.06 340 ILE A N 1
ATOM 2692 C CA . ILE A 1 340 ? 9.806 0.941 -17.018 1.00 89.06 340 ILE A CA 1
ATOM 2693 C C . ILE A 1 340 ? 9.352 2.247 -17.665 1.00 89.06 340 ILE A C 1
ATOM 2695 O O . ILE A 1 340 ? 8.845 2.215 -18.786 1.00 89.06 340 ILE A O 1
ATOM 2699 N N . VAL A 1 341 ? 9.556 3.387 -17.002 1.00 83.81 341 VAL A N 1
ATOM 2700 C CA . VAL A 1 341 ? 9.153 4.700 -17.528 1.00 83.81 341 VAL A CA 1
ATOM 2701 C C . VAL A 1 341 ? 9.859 4.999 -18.853 1.00 83.81 341 VAL A C 1
ATOM 2703 O O . VAL A 1 341 ? 9.201 5.352 -19.831 1.00 83.81 341 VAL A O 1
ATOM 2706 N N . ALA A 1 342 ? 11.178 4.795 -18.922 1.00 81.25 342 ALA A N 1
ATOM 2707 C CA . ALA A 1 342 ? 11.985 5.081 -20.109 1.00 81.25 342 ALA A CA 1
ATOM 2708 C C . ALA A 1 342 ? 11.592 4.247 -21.342 1.00 81.25 342 ALA A C 1
ATOM 2710 O O . ALA A 1 342 ? 11.812 4.669 -22.477 1.00 81.25 342 ALA A O 1
ATOM 2711 N N . MET A 1 343 ? 10.993 3.074 -21.126 1.00 84.38 343 MET A N 1
ATOM 2712 C CA . MET A 1 343 ? 10.588 2.147 -22.183 1.00 84.38 343 MET A CA 1
ATOM 2713 C C . MET A 1 343 ? 9.145 2.350 -22.660 1.00 84.38 343 MET A C 1
ATOM 2715 O O . MET A 1 343 ? 8.686 1.636 -23.562 1.00 84.38 343 MET A O 1
ATOM 2719 N N . GLN A 1 344 ? 8.412 3.316 -22.100 1.00 86.88 344 GLN A N 1
ATOM 2720 C CA . GLN A 1 344 ? 7.068 3.614 -22.583 1.00 86.88 344 GLN A CA 1
ATOM 2721 C C . GLN A 1 344 ? 7.106 4.336 -23.940 1.00 86.88 344 GLN A C 1
ATOM 2723 O O . GLN A 1 344 ? 7.967 5.186 -24.160 1.00 86.88 344 GLN A O 1
ATOM 2728 N N . PRO A 1 345 ? 6.165 4.051 -24.866 1.00 83.81 345 PRO A N 1
ATOM 2729 C CA . PRO A 1 345 ? 6.140 4.688 -26.188 1.00 83.81 345 PRO A CA 1
ATOM 2730 C C . PRO A 1 345 ? 6.073 6.219 -26.151 1.00 83.81 345 PRO A C 1
ATOM 2732 O O . PRO A 1 345 ? 6.638 6.879 -27.016 1.00 83.81 345 PRO A O 1
ATOM 2735 N N . ALA A 1 346 ? 5.397 6.777 -25.145 1.00 81.69 346 ALA A N 1
ATOM 2736 C CA . ALA A 1 346 ? 5.241 8.217 -24.966 1.00 81.69 346 ALA A CA 1
ATOM 2737 C C . ALA A 1 346 ? 6.415 8.874 -24.215 1.00 81.69 346 ALA A C 1
ATOM 2739 O O . ALA A 1 346 ? 6.390 10.082 -23.984 1.00 81.69 346 ALA A O 1
ATOM 2740 N N . TYR A 1 347 ? 7.436 8.111 -23.810 1.00 77.44 347 TYR A N 1
ATOM 2741 C CA . TYR A 1 347 ? 8.556 8.665 -23.063 1.00 77.44 347 TYR A CA 1
ATOM 2742 C C . TYR A 1 347 ? 9.408 9.579 -23.947 1.00 77.44 347 TYR A C 1
ATOM 2744 O O . TYR A 1 347 ? 10.029 9.144 -24.918 1.00 77.44 347 TYR A O 1
ATOM 2752 N N . LEU A 1 348 ? 9.473 10.859 -23.579 1.00 74.25 348 LEU A N 1
ATOM 2753 C CA . LEU A 1 348 ? 10.288 11.861 -24.255 1.00 74.25 348 LEU A CA 1
ATOM 2754 C C . LEU A 1 348 ? 11.416 12.319 -23.319 1.00 74.25 348 LEU A C 1
ATOM 2756 O O . LEU A 1 348 ? 11.184 13.168 -22.453 1.00 74.25 348 LEU A O 1
ATOM 2760 N N . PRO A 1 349 ? 12.663 11.833 -23.504 1.00 70.56 349 PRO A N 1
ATOM 2761 C CA . PRO A 1 349 ? 13.783 12.159 -22.620 1.00 70.56 349 PRO A CA 1
ATOM 2762 C C . PRO A 1 349 ? 13.966 13.664 -22.404 1.00 70.56 349 PRO A C 1
ATOM 2764 O O . PRO A 1 349 ? 14.204 14.115 -21.290 1.00 70.56 349 PRO A O 1
ATOM 2767 N N . ARG A 1 350 ? 13.795 14.469 -23.463 1.00 63.81 350 ARG A N 1
ATOM 2768 C CA . ARG A 1 350 ? 13.969 15.930 -23.409 1.00 63.81 350 ARG A CA 1
ATOM 2769 C C . ARG A 1 350 ? 12.936 16.643 -22.537 1.00 63.81 350 ARG A C 1
ATOM 2771 O O . ARG A 1 350 ? 13.278 17.661 -21.951 1.00 63.81 350 ARG A O 1
ATOM 2778 N N . GLN A 1 351 ? 11.711 16.127 -22.453 1.00 65.50 351 GLN A N 1
ATOM 2779 C CA . GLN A 1 351 ? 10.662 16.712 -21.612 1.00 65.50 351 GLN A CA 1
ATOM 2780 C C . GLN A 1 351 ? 10.876 16.354 -20.138 1.00 65.50 351 GLN A C 1
ATOM 2782 O O . GLN A 1 351 ? 10.610 17.165 -19.261 1.00 65.50 351 GLN A O 1
ATOM 2787 N N . ASN A 1 352 ? 11.467 15.190 -19.869 1.00 59.38 352 ASN A N 1
ATOM 2788 C CA . ASN A 1 352 ? 11.691 14.694 -18.514 1.00 59.38 352 ASN A CA 1
ATOM 2789 C C . ASN A 1 352 ? 13.023 15.131 -17.884 1.00 59.38 352 ASN A C 1
ATOM 2791 O O . ASN A 1 352 ? 13.316 14.720 -16.769 1.00 59.38 352 ASN A O 1
ATOM 2795 N N . ARG A 1 353 ? 13.812 15.990 -18.549 1.00 54.75 353 ARG A N 1
ATOM 2796 C CA . ARG A 1 353 ? 15.017 16.604 -17.951 1.00 54.75 353 ARG A CA 1
ATOM 2797 C C . ARG A 1 353 ? 14.702 17.648 -16.871 1.00 54.75 353 ARG A C 1
ATOM 2799 O O . ARG A 1 353 ? 15.580 17.944 -16.073 1.00 54.75 353 ARG A O 1
ATOM 2806 N N . ASN A 1 354 ? 13.476 18.186 -16.851 1.00 47.06 354 ASN A N 1
ATOM 2807 C CA . ASN A 1 354 ? 13.107 19.348 -16.029 1.00 47.06 354 ASN A CA 1
ATOM 2808 C C . ASN A 1 354 ? 11.891 19.122 -15.102 1.00 47.06 354 ASN A C 1
ATOM 2810 O O . ASN A 1 354 ? 11.515 20.036 -14.376 1.00 47.06 354 ASN A O 1
ATOM 2814 N N . ASN A 1 355 ? 11.257 17.944 -15.115 1.00 43.75 355 ASN A N 1
ATOM 2815 C CA . ASN A 1 355 ? 9.910 17.758 -14.547 1.00 43.75 355 ASN A CA 1
ATOM 2816 C C . ASN A 1 355 ? 9.842 17.374 -13.054 1.00 43.75 355 ASN A C 1
ATOM 2818 O O . ASN A 1 355 ? 8.774 16.995 -12.590 1.00 43.75 355 ASN A O 1
ATOM 2822 N N . GLY A 1 356 ? 10.920 17.480 -12.273 1.00 42.53 356 GLY A N 1
ATOM 2823 C CA . GLY A 1 356 ? 10.836 17.110 -10.847 1.00 42.53 356 GLY A CA 1
ATOM 2824 C C . GLY A 1 356 ? 11.896 17.673 -9.908 1.00 42.53 356 GLY A C 1
ATOM 2825 O O . GLY A 1 356 ? 11.803 17.472 -8.703 1.00 42.53 356 GLY A O 1
ATOM 2826 N N . CYS A 1 357 ? 12.891 18.390 -10.425 1.00 43.03 357 CYS A N 1
ATOM 2827 C CA . CYS A 1 357 ? 13.927 19.010 -9.611 1.00 43.03 357 CYS A CA 1
ATOM 2828 C C . CYS A 1 357 ? 13.774 20.512 -9.790 1.00 43.03 357 CYS A C 1
ATOM 2830 O O . CYS A 1 357 ? 14.283 21.073 -10.761 1.00 43.03 357 CYS A O 1
ATOM 2832 N N . GLY A 1 358 ? 13.036 21.158 -8.886 1.00 35.47 358 GLY A N 1
ATOM 2833 C CA . GLY A 1 358 ? 13.183 22.600 -8.721 1.00 35.47 358 GLY A CA 1
ATOM 2834 C C . GLY A 1 358 ? 14.668 22.916 -8.533 1.00 35.47 358 GLY A C 1
ATOM 2835 O O . GLY A 1 358 ? 15.353 22.218 -7.788 1.00 35.47 358 GLY A O 1
ATOM 2836 N N . THR A 1 359 ? 15.164 23.900 -9.277 1.00 29.66 359 THR A N 1
ATOM 2837 C CA . THR A 1 359 ? 16.493 24.493 -9.067 1.00 29.66 359 THR A CA 1
ATOM 2838 C C . THR A 1 359 ? 16.659 25.024 -7.657 1.00 29.66 359 THR A C 1
ATOM 2840 O O . THR A 1 359 ? 15.676 25.641 -7.178 1.00 29.66 359 THR A O 1
#

Radius of gyration: 26.24 Å; chains: 1; bounding box: 70×45×80 Å

Secondary structure (DSSP, 8-state):
----STTTTT-HHHHHHTT-GGG-B-TT-BSHHHHHHHHHHHHH-TT----HHHHHTTB--HHHHHHHHHHHTSTT-----TTT-SS--S-B-HHHHHHHHHHHHHHHHH-TTEES--HHHHHHHHHHHHHHHHHHHHHHHHHHHHTT--TT--------------S--SSTTSS------TT--PPPHHHHHHHHHHHTT-----TTS--THHHHHHHHHHHHHHHHHHHHTS---EEEE-SSEETTEE-TT-SEE--TT-TT---EEEEGGGG-TTTS-SHHHHHHHHHHHHHHHHH---S-SS-SS------TTT--TT--SHHHHHT-HHHHHHHHHHTSTT--TTTTTSSS---

Sequence (359 aa):
MALQSKSFGGDSRLEAAAVSDPAHILRGASGEHVSKVQRALMQLFDEANIERAELSDAKYGETTENTVKAYKSRKGKEVINHTYQQSPDAIVGKMTMAKLDGELVEKEKDDPDYFFFKDDQKALVKDDIARAKVMVANVVARLRLVGGIGKDGGLVIMPRNYLYYETKLKILNVFHINSFREDDLPAPADVVQRLTREFSGFKGLPEQAGDISDQLSFSILLENYANLQASLDRPFRREFYTMGTFRGSPLSFFAAFVDARNPKDETVRFTRHYFDEQIMPTQDDRAVTVAHERCHTIFRANGHPGTGDNPFCVTPHLGDPNVTSSEEALMNPYCYEWFIVAMQPAYLPRQNRNNGCGT

Foldseek 3Di:
DAQDFPLCGPPPLLVCLQPPPVSKDDAFDADDNLLSLLLLLVQQPVPQDDDLVCNAGSGCHDSLLVSQQVQCVPPPNHQDDPVPDPGDGSICHNSNSNSSSVSNVVVCVVPVAEASDDPVRVVLLVVLLVVLLVLLVLLLVVLCVCQVQDVPGHGDHDDDDPPDDDDDFAQCVLPVDDDDDPPPDDDDPVVVVVVVVVVVPDPDDDPPPDDCVSVVLSVLVSVLSVQLSVLSVDRAHEYEREFYDDVPHGPVPDQWAFDLVDLVHLYIYGYVLLVDCVNQVDSLSSSLSVSLRNSCNRVSLRDLVQDDVNVPPDLLVRDDSRQRDSVSLSSHSSVVSSSSLCSDPPDDSVVSPPPRDDD

pLDDT: mean 74.68, std 22.17, range [29.11, 98.31]